Protein AF-A0AAI9TFN6-F1 (afdb_monomer)

Nearest PDB structures (foldseek):
  6fyg-assembly3_C  TM=8.644E-01  e=1.360E-20  Streptomyces maritimus
  6fyc-assembly1_B-2  TM=8.848E-01  e=6.480E-20  Streptomyces maritimus
  4xlo-assembly1_C  TM=8.861E-01  e=6.881E-20  Streptomyces maritimus
  6fye-assembly1_B-2  TM=8.771E-01  e=1.910E-19  Streptomyces maritimus
  2bvf-assembly2_B  TM=8.901E-01  e=4.991E-19  Paenarthrobacter nicotinovorans

Foldseek 3Di:
DVVVVVLLVVLVVVLCVVLVQPPLNCVLLCLVVVPVVVVVPPDDPVVVVVVPPPDDDPPPPDPCVVLVVPADPPKDKDAPPDPCPCVQLDAPDPVLAAAAGMEIAHLDLVSVLSVLQVCSVSVAREDEDALRHDDDPSRNSHYHGYYYYPPNLADWDADLVQQKIKGFQNHFQLNVQVVQLVSQWAAFAADDRSDGLLVCQQQWADGLQCLPQNTNVSFWAWFFFQFSNSDTDIEGCVPVVSLSVNSRRPNSSGGGTGMTMGRIGGQQVSVDKDKDKDKDWQVCPVVVVVVVVVCPDDHSQKDKDKDWAQDPPPDDPDDDDITIIMIMIMGRD

Solvent-accessible surface area (backbone atoms only — not comparable to full-atom values): 18591 Å² total; per-residue (Å²): 112,77,71,57,55,57,49,50,53,49,48,53,51,50,51,39,59,76,59,66,52,47,80,65,57,44,50,65,54,39,61,77,59,51,76,75,61,63,80,78,60,93,78,60,78,75,65,57,67,74,66,65,78,78,79,85,71,84,76,67,83,68,84,54,65,72,59,62,75,70,43,55,95,71,37,46,79,43,40,82,86,42,94,59,31,63,76,71,70,55,51,79,59,78,67,47,54,57,42,62,58,38,35,38,32,37,60,43,72,66,34,44,26,52,53,35,37,47,28,60,75,67,73,51,55,69,49,77,36,40,32,37,60,80,83,50,95,58,38,43,73,40,65,62,19,38,35,38,35,30,69,65,30,49,54,76,48,76,39,78,90,77,34,32,36,40,33,18,24,20,29,26,42,60,74,45,53,62,61,31,51,76,67,53,27,40,70,53,48,60,92,56,50,65,37,14,46,51,64,38,21,21,60,32,30,72,36,67,39,32,54,72,66,38,37,31,34,69,30,53,53,35,33,38,31,33,32,69,73,28,48,80,42,67,32,17,87,88,37,55,44,70,56,36,55,45,32,56,43,58,22,82,76,66,44,48,56,52,29,41,31,27,53,43,40,69,38,60,59,83,66,49,67,53,74,48,80,46,79,42,59,48,91,45,49,65,63,50,51,52,55,58,66,66,56,85,71,75,58,41,47,50,29,82,48,77,44,80,42,74,46,83,86,73,76,82,79,82,82,81,91,63,47,33,33,42,36,38,41,38,34,43,98

Structure (mmCIF, N/CA/C/O backbone):
data_AF-A0AAI9TFN6-F1
#
_entry.id   AF-A0AAI9TFN6-F1
#
loop_
_atom_site.group_PDB
_atom_site.id
_atom_site.type_symbol
_atom_site.label_atom_id
_atom_site.label_alt_id
_atom_site.label_comp_id
_atom_site.label_asym_id
_atom_site.label_entity_id
_atom_site.label_seq_id
_atom_site.pdbx_PDB_ins_code
_atom_site.Cartn_x
_atom_site.Cartn_y
_atom_site.Cartn_z
_atom_site.occupancy
_atom_site.B_iso_or_equiv
_atom_site.auth_seq_id
_atom_site.auth_comp_id
_atom_site.auth_asym_id
_atom_site.auth_atom_id
_atom_site.pdbx_PDB_model_num
ATOM 1 N N . MET A 1 1 ? -5.752 -20.491 13.842 1.00 33.12 1 MET A N 1
ATOM 2 C CA . MET A 1 1 ? -4.458 -20.315 13.137 1.00 33.12 1 MET A CA 1
ATOM 3 C C . MET A 1 1 ? -4.135 -21.424 12.132 1.00 33.12 1 MET A C 1
ATOM 5 O O . MET A 1 1 ? -3.925 -21.092 10.975 1.00 33.12 1 MET A O 1
ATOM 9 N N . LEU A 1 2 ? -4.143 -22.717 12.490 1.00 24.78 2 LEU A N 1
ATOM 10 C CA . LEU A 1 2 ? -3.719 -23.810 11.582 1.00 24.78 2 LEU A CA 1
ATOM 11 C C . LEU A 1 2 ? -4.536 -23.946 10.274 1.00 24.78 2 LEU A C 1
ATOM 13 O O . LEU A 1 2 ? -3.961 -24.233 9.228 1.00 24.78 2 LEU A O 1
ATOM 17 N N . ARG A 1 3 ? -5.850 -23.660 10.289 1.00 39.91 3 ARG A N 1
ATOM 18 C CA . ARG A 1 3 ? -6.691 -23.656 9.068 1.00 39.91 3 ARG A CA 1
ATOM 19 C C . ARG A 1 3 ? -6.324 -22.542 8.071 1.00 39.91 3 ARG A C 1
ATOM 21 O O . ARG A 1 3 ? -6.428 -22.754 6.868 1.00 39.91 3 ARG A O 1
ATOM 28 N N . GLY A 1 4 ? -5.850 -21.388 8.552 1.00 49.91 4 GLY A N 1
ATOM 29 C CA . GLY A 1 4 ? -5.478 -20.247 7.703 1.00 49.91 4 GLY A CA 1
ATOM 30 C C . GLY A 1 4 ? -4.191 -20.483 6.908 1.00 49.91 4 GLY A C 1
ATOM 31 O O . GLY A 1 4 ? -4.116 -20.125 5.738 1.00 49.91 4 GLY A O 1
ATOM 32 N N . PHE A 1 5 ? -3.209 -21.170 7.501 1.00 53.38 5 PHE A N 1
ATOM 33 C CA . PHE A 1 5 ? -1.953 -21.509 6.819 1.00 53.38 5 PHE A CA 1
ATOM 34 C C . PHE A 1 5 ? -2.142 -22.515 5.679 1.00 53.38 5 PHE A C 1
ATOM 36 O O . PHE A 1 5 ? -1.515 -22.374 4.629 1.00 53.38 5 PHE A O 1
ATOM 43 N N . GLY A 1 6 ? -3.013 -23.515 5.862 1.00 57.06 6 GLY A N 1
ATOM 44 C CA . GLY A 1 6 ? -3.362 -24.458 4.794 1.00 57.06 6 GLY A CA 1
ATOM 45 C C . GLY A 1 6 ? -4.033 -23.756 3.612 1.00 57.06 6 GLY A C 1
ATOM 46 O O . GLY A 1 6 ? -3.673 -24.000 2.461 1.00 57.06 6 GLY A O 1
ATOM 47 N N . HIS A 1 7 ? -4.941 -22.820 3.900 1.00 69.50 7 HIS A N 1
ATOM 48 C CA . HIS A 1 7 ? -5.620 -22.039 2.871 1.00 69.50 7 HIS A CA 1
ATOM 49 C C . HIS A 1 7 ? -4.663 -21.100 2.124 1.00 69.50 7 HIS A C 1
ATOM 51 O O . HIS A 1 7 ? -4.670 -21.082 0.898 1.00 69.50 7 HIS A O 1
ATOM 57 N N . LEU A 1 8 ? -3.756 -20.417 2.832 1.00 63.66 8 LEU A N 1
ATOM 58 C CA . LEU A 1 8 ? -2.737 -19.559 2.219 1.00 63.66 8 LEU A CA 1
ATOM 59 C C . LEU A 1 8 ? -1.801 -20.342 1.284 1.00 63.66 8 LEU A C 1
ATOM 61 O O . LEU A 1 8 ? -1.560 -19.915 0.158 1.00 63.66 8 LEU A O 1
ATOM 65 N N . LYS A 1 9 ? -1.311 -21.515 1.714 1.00 63.81 9 LYS A N 1
ATOM 66 C CA . LYS A 1 9 ? -0.497 -22.396 0.856 1.00 63.81 9 LYS A CA 1
ATOM 67 C C . LYS A 1 9 ? -1.267 -22.846 -0.385 1.00 63.81 9 LYS A C 1
ATOM 69 O O . LYS A 1 9 ? -0.691 -22.894 -1.470 1.00 63.81 9 LYS A O 1
ATOM 74 N N . SER A 1 10 ? -2.554 -23.156 -0.232 1.00 71.44 10 SER A N 1
ATOM 75 C CA . SER A 1 10 ? -3.423 -23.516 -1.354 1.00 71.44 10 SER A CA 1
ATOM 76 C C . SER A 1 10 ? -3.592 -22.354 -2.331 1.00 71.44 10 SER A C 1
ATOM 78 O O . SER A 1 10 ? -3.471 -22.569 -3.530 1.00 71.44 10 SER A O 1
ATOM 80 N N . ILE A 1 11 ? -3.821 -21.133 -1.838 1.00 72.88 11 ILE A N 1
ATOM 81 C CA . ILE A 1 11 ? -3.978 -19.938 -2.677 1.00 72.88 11 ILE A CA 1
ATOM 82 C C . ILE A 1 11 ? -2.679 -19.623 -3.410 1.00 72.88 11 ILE A C 1
ATOM 84 O O . ILE A 1 11 ? -2.716 -19.399 -4.610 1.00 72.88 11 ILE A O 1
ATOM 88 N N . LEU A 1 12 ? -1.526 -19.672 -2.739 1.00 69.38 12 LEU A N 1
ATOM 89 C CA . LEU A 1 12 ? -0.225 -19.470 -3.387 1.00 69.38 12 LEU A CA 1
ATOM 90 C C . LEU A 1 12 ? 0.060 -20.534 -4.455 1.00 69.38 12 LEU A C 1
ATOM 92 O O . LEU A 1 12 ? 0.554 -20.210 -5.533 1.00 69.38 12 LEU A O 1
ATOM 96 N N . SER A 1 13 ? -0.279 -21.796 -4.177 1.00 70.75 13 SER A N 1
ATOM 97 C CA . SER A 1 13 ? -0.142 -22.898 -5.135 1.00 70.75 13 SER A CA 1
ATOM 98 C C . SER A 1 13 ? -1.045 -22.704 -6.356 1.00 70.75 13 SER A C 1
ATOM 100 O O . SER A 1 13 ? -0.571 -22.767 -7.488 1.00 70.75 13 SER A O 1
ATOM 102 N N . GLU A 1 14 ? -2.328 -22.402 -6.145 1.00 74.50 14 GLU A N 1
ATOM 103 C CA . GLU A 1 14 ? -3.288 -22.148 -7.225 1.00 74.50 14 GLU A CA 1
ATOM 104 C C . GLU A 1 14 ? -2.960 -20.874 -8.007 1.00 74.50 14 GLU A C 1
ATOM 106 O O . GLU A 1 14 ? -3.028 -20.874 -9.233 1.00 74.50 14 GLU A O 1
ATOM 111 N N . PHE A 1 15 ? -2.518 -19.813 -7.333 1.00 76.25 15 PHE A N 1
ATOM 112 C CA . PHE A 1 15 ? -2.030 -18.592 -7.968 1.00 76.25 15 PHE A CA 1
ATOM 113 C C . PHE A 1 15 ? -0.821 -18.897 -8.860 1.00 76.25 15 PHE A C 1
ATOM 115 O O . PHE A 1 15 ? -0.807 -18.537 -10.035 1.00 76.25 15 PHE A O 1
ATOM 122 N N . SER A 1 16 ? 0.158 -19.649 -8.349 1.00 70.06 16 SER A N 1
ATOM 123 C CA . SER A 1 16 ? 1.332 -20.052 -9.128 1.00 70.06 16 SER A CA 1
ATOM 124 C C . SER A 1 16 ? 0.969 -20.884 -10.360 1.00 70.06 16 SER A C 1
ATOM 126 O O . SER A 1 16 ? 1.567 -20.670 -11.416 1.00 70.06 16 SER A O 1
ATOM 128 N N . LYS A 1 17 ? -0.010 -21.793 -10.254 1.00 73.56 17 LYS A N 1
ATOM 129 C CA . LYS A 1 17 ? -0.531 -22.552 -11.402 1.00 73.56 17 LYS A CA 1
ATOM 130 C C . LYS A 1 17 ? -1.251 -21.643 -12.398 1.00 73.56 17 LYS A C 1
ATOM 132 O O . LYS A 1 17 ? -0.965 -21.716 -13.589 1.00 73.56 17 LYS A O 1
ATOM 137 N N . ARG A 1 18 ? -2.159 -20.782 -11.918 1.00 73.75 18 ARG A N 1
ATOM 138 C CA . ARG A 1 18 ? -2.998 -19.898 -12.746 1.00 73.75 18 ARG A CA 1
ATOM 139 C C . ARG A 1 18 ? -2.157 -18.962 -13.610 1.00 73.75 18 ARG A C 1
ATOM 141 O O . ARG A 1 18 ? -2.494 -18.754 -14.768 1.00 73.75 18 ARG A O 1
ATOM 148 N N . TYR A 1 19 ? -1.056 -18.449 -13.069 1.00 67.19 19 TYR A N 1
ATOM 149 C CA . TYR A 1 19 ? -0.175 -17.515 -13.774 1.00 67.19 19 TYR A CA 1
ATOM 150 C C . TYR A 1 19 ? 1.063 -18.181 -14.387 1.00 67.19 19 TYR A C 1
ATOM 152 O O . TYR A 1 19 ? 2.010 -17.487 -14.737 1.00 67.19 19 TYR A O 1
ATOM 160 N N . SER A 1 20 ? 1.065 -19.517 -14.525 1.00 60.88 20 SER A N 1
ATOM 161 C CA . SER A 1 20 ? 2.143 -20.292 -15.166 1.00 60.88 20 SER A CA 1
ATOM 162 C C . SER A 1 20 ? 3.548 -19.877 -14.718 1.00 60.88 20 SER A C 1
ATOM 164 O O . SER A 1 20 ? 4.479 -19.827 -15.520 1.00 60.88 20 SER A O 1
ATOM 166 N N . LEU A 1 21 ? 3.706 -19.560 -13.428 1.00 59.47 21 LEU A N 1
ATOM 167 C CA . LEU A 1 21 ? 4.990 -19.119 -12.896 1.00 59.47 21 LEU A CA 1
ATOM 168 C C . LEU A 1 21 ? 5.962 -20.301 -12.991 1.00 59.47 21 LEU A C 1
ATOM 170 O O . LEU A 1 21 ? 5.790 -21.318 -12.299 1.00 59.47 21 LEU A O 1
ATOM 174 N N . ASP A 1 22 ? 6.954 -20.184 -13.881 1.00 50.22 22 ASP A N 1
ATOM 175 C CA . ASP A 1 22 ? 8.031 -21.163 -14.036 1.00 50.22 22 ASP A CA 1
ATOM 176 C C . ASP A 1 22 ? 8.696 -21.404 -12.668 1.00 50.22 22 ASP A C 1
ATOM 178 O O . ASP A 1 22 ? 8.730 -20.537 -11.793 1.00 50.22 22 ASP A O 1
ATOM 182 N N . SER A 1 23 ? 9.239 -22.600 -12.476 1.00 47.38 23 SER A N 1
ATOM 183 C CA . SER A 1 23 ? 10.132 -22.983 -11.383 1.00 47.38 23 SER A CA 1
ATOM 184 C C . SER A 1 23 ? 11.182 -21.918 -11.012 1.00 47.38 23 SER A C 1
ATOM 186 O O . SER A 1 23 ? 11.568 -21.839 -9.846 1.00 47.38 23 SER A O 1
ATOM 188 N N . LYS A 1 24 ? 11.601 -21.069 -11.961 1.00 40.12 24 LYS A N 1
ATOM 189 C CA . LYS A 1 24 ? 12.496 -19.920 -11.752 1.00 40.12 24 LYS A CA 1
ATOM 190 C C . LYS A 1 24 ? 11.818 -18.693 -11.130 1.00 40.12 24 LYS A C 1
ATOM 192 O O . LYS A 1 24 ? 12.315 -18.187 -10.128 1.00 40.12 24 LYS A O 1
ATOM 197 N N . VAL A 1 25 ? 10.638 -18.288 -11.608 1.00 41.06 25 VAL A N 1
ATOM 198 C CA . VAL A 1 25 ? 9.817 -17.222 -10.984 1.00 41.06 25 VAL A CA 1
ATOM 199 C C . VAL A 1 25 ? 9.321 -17.654 -9.599 1.00 41.06 25 VAL A C 1
ATOM 201 O O . VAL A 1 25 ? 9.219 -16.858 -8.666 1.00 41.06 25 VAL A O 1
ATOM 204 N N . ARG A 1 26 ? 9.113 -18.963 -9.409 1.00 44.81 26 ARG A N 1
ATOM 205 C CA . ARG A 1 26 ? 8.902 -19.543 -8.081 1.00 44.81 26 ARG A CA 1
ATOM 206 C C . ARG A 1 26 ? 10.102 -19.341 -7.165 1.00 44.81 26 ARG A C 1
ATOM 208 O O . ARG A 1 26 ? 9.864 -19.188 -5.984 1.00 44.81 26 ARG A O 1
ATOM 215 N N . ARG A 1 27 ? 11.358 -19.305 -7.633 1.00 38.25 27 ARG A N 1
ATOM 216 C CA . ARG A 1 27 ? 12.530 -19.066 -6.760 1.00 38.25 27 ARG A CA 1
ATOM 217 C C . ARG A 1 27 ? 12.624 -17.619 -6.283 1.00 38.25 27 ARG A C 1
ATOM 219 O O . ARG A 1 27 ? 12.970 -17.417 -5.126 1.00 38.25 27 ARG A O 1
ATOM 226 N N . SER A 1 28 ? 12.263 -16.637 -7.110 1.00 37.66 28 SER A N 1
ATOM 227 C CA . SER A 1 28 ? 12.224 -15.225 -6.701 1.00 37.66 28 SER A CA 1
ATOM 228 C C . SER A 1 28 ? 11.042 -14.916 -5.770 1.00 37.66 28 SER A C 1
ATOM 230 O O . SER A 1 28 ? 11.217 -14.183 -4.800 1.00 37.66 28 SER A O 1
ATOM 232 N N . GLN A 1 29 ? 9.873 -15.544 -5.967 1.00 36.53 29 GLN A N 1
ATOM 233 C CA . GLN A 1 29 ? 8.737 -15.430 -5.035 1.00 36.53 29 GLN A CA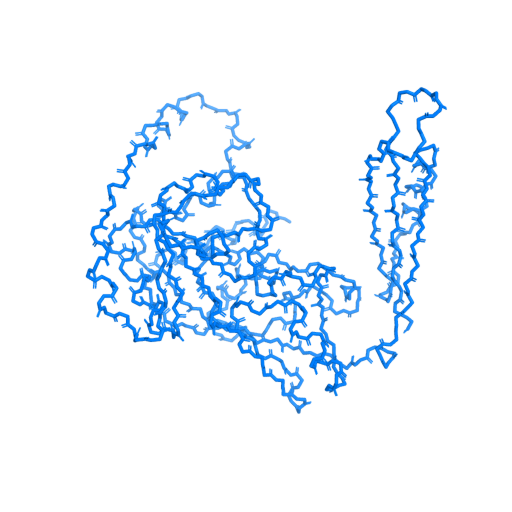 1
ATOM 234 C C . GLN A 1 29 ? 8.856 -16.323 -3.780 1.00 36.53 29 GLN A C 1
ATOM 236 O O . GLN A 1 29 ? 8.480 -15.895 -2.690 1.00 36.53 29 GLN A O 1
ATOM 241 N N . LEU A 1 30 ? 9.419 -17.538 -3.869 1.00 32.47 30 LEU A N 1
ATOM 242 C CA . LEU A 1 30 ? 9.724 -18.365 -2.687 1.00 32.47 30 LEU A CA 1
ATOM 243 C C . LEU A 1 30 ? 10.878 -17.795 -1.861 1.00 32.47 30 LEU A C 1
ATOM 245 O O . LEU A 1 30 ? 10.943 -18.123 -0.679 1.00 32.47 30 LEU A O 1
ATOM 249 N N . LEU A 1 31 ? 11.733 -16.925 -2.408 1.00 34.00 31 LEU A N 1
ATOM 250 C CA . LEU A 1 31 ? 12.697 -16.177 -1.595 1.00 34.00 31 LEU A CA 1
ATOM 251 C C . LEU A 1 31 ? 11.991 -15.349 -0.503 1.00 34.00 31 LEU A C 1
ATOM 253 O O . LEU A 1 31 ? 12.520 -15.196 0.593 1.00 34.00 31 LEU A O 1
ATOM 257 N N . MET A 1 32 ? 10.760 -14.893 -0.773 1.00 34.09 32 MET A N 1
ATOM 258 C CA . MET A 1 32 ? 9.942 -14.097 0.151 1.00 34.09 32 MET A CA 1
ATOM 259 C C . MET A 1 32 ? 9.120 -14.955 1.137 1.00 34.09 32 MET A C 1
ATOM 261 O O . MET A 1 32 ? 8.775 -14.484 2.217 1.00 34.09 32 MET A O 1
ATOM 265 N N . ILE A 1 33 ? 8.823 -16.223 0.808 1.00 35.28 33 ILE A N 1
ATOM 266 C CA . ILE A 1 33 ? 7.950 -17.114 1.611 1.00 35.28 33 ILE A CA 1
ATOM 267 C C . ILE A 1 33 ? 8.729 -18.230 2.345 1.00 35.28 33 ILE A C 1
ATOM 269 O O . ILE A 1 33 ? 8.297 -18.713 3.394 1.00 35.28 33 ILE A O 1
ATOM 273 N N . GLY A 1 34 ? 9.889 -18.655 1.837 1.00 28.25 34 GLY A N 1
ATOM 274 C CA . GLY A 1 34 ? 10.593 -19.862 2.289 1.00 28.25 34 GLY A CA 1
ATOM 275 C C . GLY A 1 34 ? 11.198 -19.785 3.693 1.00 28.25 34 GLY A C 1
ATOM 276 O O . GLY A 1 34 ? 11.247 -20.793 4.399 1.00 28.25 34 GLY A O 1
ATOM 277 N N . MET A 1 35 ? 11.582 -18.598 4.164 1.00 36.50 35 MET A N 1
ATOM 278 C CA . MET A 1 35 ? 12.385 -18.493 5.389 1.00 36.50 35 MET A CA 1
ATOM 279 C C . MET A 1 35 ? 11.582 -18.582 6.700 1.00 36.50 35 MET A C 1
ATOM 281 O O . MET A 1 35 ? 12.182 -18.655 7.771 1.00 36.50 35 MET A O 1
ATOM 285 N N . HIS A 1 36 ? 10.243 -18.651 6.655 1.00 30.97 36 HIS A N 1
ATOM 286 C CA . HIS A 1 36 ? 9.418 -18.836 7.863 1.00 30.97 36 HIS A CA 1
ATOM 287 C C . HIS A 1 36 ? 9.068 -20.303 8.175 1.00 30.97 36 HIS A C 1
ATOM 289 O O . HIS A 1 36 ? 8.680 -20.616 9.298 1.00 30.97 36 HIS A O 1
ATOM 295 N N . VAL A 1 37 ? 9.253 -21.231 7.227 1.00 31.39 37 VAL A N 1
ATOM 296 C CA . VAL A 1 37 ? 9.014 -22.672 7.463 1.00 31.39 37 VAL A CA 1
ATOM 297 C C . VAL A 1 37 ? 10.295 -23.403 7.897 1.00 31.39 37 VAL A C 1
ATOM 299 O O . VAL A 1 37 ? 10.223 -24.431 8.564 1.00 31.39 37 VAL A O 1
ATOM 302 N N . GLN A 1 38 ? 11.483 -22.850 7.632 1.00 28.20 38 GLN A N 1
ATOM 303 C CA . GLN A 1 38 ? 12.758 -23.504 7.967 1.00 28.20 38 GLN A CA 1
ATOM 304 C C . GLN A 1 38 ? 13.153 -23.454 9.449 1.00 28.20 38 GLN A C 1
ATOM 306 O O . GLN A 1 38 ? 13.994 -24.244 9.868 1.00 28.20 38 GLN A O 1
ATOM 311 N N . ARG A 1 39 ? 12.527 -22.608 10.279 1.00 32.19 39 ARG A N 1
ATOM 312 C CA . ARG A 1 39 ? 12.802 -22.595 11.731 1.00 32.19 39 ARG A CA 1
ATOM 313 C C . ARG A 1 39 ? 11.970 -23.585 12.554 1.00 32.19 39 ARG A C 1
ATOM 315 O O . ARG A 1 39 ? 12.264 -23.752 13.730 1.00 32.19 39 ARG A O 1
ATOM 322 N N . THR A 1 40 ? 10.989 -24.280 11.967 1.00 32.88 40 THR A N 1
ATOM 323 C CA . THR A 1 40 ? 10.177 -25.288 12.687 1.00 32.88 40 THR A CA 1
ATOM 324 C C . THR A 1 40 ? 10.502 -26.742 12.339 1.00 32.88 40 THR A C 1
ATOM 326 O O . THR A 1 40 ? 9.918 -27.643 12.931 1.00 32.88 40 THR A O 1
ATOM 329 N N . MET A 1 41 ? 11.474 -27.009 11.459 1.00 30.44 41 MET A N 1
ATOM 330 C CA . MET A 1 41 ? 11.951 -28.372 11.187 1.00 30.44 41 MET A CA 1
ATOM 331 C C . MET A 1 41 ? 13.461 -28.492 11.389 1.00 30.44 41 MET A C 1
ATOM 333 O O . MET A 1 41 ? 14.224 -28.781 10.472 1.00 30.44 41 MET A O 1
ATOM 337 N N . ALA A 1 42 ? 13.891 -28.309 12.636 1.00 32.88 42 ALA A N 1
ATOM 338 C CA . ALA A 1 42 ? 15.167 -28.824 13.115 1.00 32.88 42 ALA A CA 1
ATOM 339 C C . ALA A 1 42 ? 15.058 -30.351 13.300 1.00 32.88 42 ALA A C 1
ATOM 341 O O . ALA A 1 42 ? 14.965 -30.838 14.420 1.00 32.88 42 ALA A O 1
ATOM 342 N N . ALA A 1 43 ? 14.984 -31.107 12.200 1.00 37.22 43 ALA A N 1
ATOM 343 C CA . ALA A 1 43 ? 15.011 -32.574 12.237 1.00 37.22 43 ALA A CA 1
ATOM 344 C C . ALA A 1 43 ? 15.412 -33.206 10.886 1.00 37.22 43 ALA A C 1
ATOM 346 O O . ALA A 1 43 ? 14.750 -34.124 10.414 1.00 37.22 43 ALA A O 1
ATOM 347 N N . SER A 1 44 ? 16.463 -32.714 10.216 1.00 36.97 44 SER A N 1
ATOM 348 C CA . SER A 1 44 ? 17.243 -33.521 9.252 1.00 36.97 44 SER A CA 1
ATOM 349 C C . SER A 1 44 ? 18.456 -32.755 8.705 1.00 36.97 44 SER A C 1
ATOM 351 O O . SER A 1 44 ? 18.278 -31.841 7.899 1.00 36.97 44 SER A O 1
ATOM 353 N N . PRO A 1 45 ? 19.695 -33.145 9.058 1.00 39.44 45 PRO A N 1
ATOM 354 C CA . PRO A 1 45 ? 20.917 -32.516 8.541 1.00 39.44 45 PRO A CA 1
ATOM 355 C C . PRO A 1 45 ? 21.104 -32.670 7.019 1.00 39.44 45 PRO A C 1
ATOM 357 O O . PRO A 1 45 ? 21.796 -31.870 6.396 1.00 39.44 45 PRO A O 1
ATOM 360 N N . LEU A 1 46 ? 20.467 -33.671 6.397 1.00 32.62 46 LEU A N 1
ATOM 361 C CA . LEU A 1 46 ? 20.693 -34.024 4.989 1.00 32.62 46 LEU A CA 1
ATOM 362 C C . LEU A 1 46 ? 20.011 -33.070 3.984 1.00 32.62 46 LEU A C 1
ATOM 364 O O . LEU A 1 46 ? 20.488 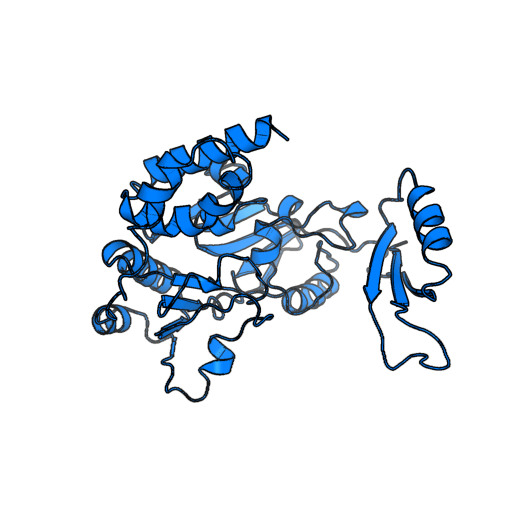-32.909 2.865 1.00 32.62 46 LEU A O 1
ATOM 368 N N . LEU A 1 47 ? 18.936 -32.384 4.388 1.00 37.44 47 LEU A N 1
ATOM 369 C CA . LEU A 1 47 ? 18.252 -31.367 3.568 1.00 37.44 47 LEU A CA 1
ATOM 370 C C . LEU A 1 47 ? 18.953 -30.000 3.601 1.00 37.44 47 LEU A C 1
ATOM 372 O O . LEU A 1 47 ? 18.691 -29.153 2.749 1.00 37.44 47 LEU A O 1
ATOM 376 N N . PHE A 1 48 ? 19.869 -29.794 4.551 1.00 35.28 48 PHE A N 1
ATOM 377 C CA . PHE A 1 48 ? 20.637 -28.557 4.677 1.00 35.28 48 PHE A CA 1
ATOM 378 C C . PHE A 1 48 ? 21.706 -28.440 3.577 1.00 35.28 48 PHE A C 1
ATOM 380 O O . PHE A 1 48 ? 21.933 -27.352 3.062 1.00 35.28 48 PHE A O 1
ATOM 387 N N . LEU A 1 49 ? 22.305 -29.556 3.136 1.00 28.91 49 LEU A N 1
ATOM 388 C CA . LEU A 1 49 ? 23.368 -29.531 2.120 1.00 28.91 49 LEU A CA 1
ATOM 389 C C . LEU A 1 49 ? 22.861 -29.280 0.687 1.00 28.91 49 LEU A C 1
ATOM 391 O O . LEU A 1 49 ? 23.579 -28.691 -0.115 1.00 28.91 49 LEU A O 1
ATOM 395 N N . LEU A 1 50 ? 21.625 -29.672 0.358 1.00 30.67 50 LEU A N 1
ATOM 396 C CA . LEU A 1 50 ? 21.052 -29.469 -0.984 1.00 30.67 50 LEU A CA 1
ATOM 397 C C . LEU A 1 50 ? 20.433 -28.071 -1.183 1.00 30.67 50 LEU A C 1
ATOM 399 O O . LEU A 1 50 ? 20.222 -27.655 -2.319 1.00 30.67 50 LEU A O 1
ATOM 403 N N . GLY A 1 51 ? 20.171 -27.327 -0.100 1.00 31.64 51 GLY A N 1
ATOM 404 C CA . GLY A 1 51 ? 19.622 -25.964 -0.147 1.00 31.64 51 GLY A CA 1
ATOM 405 C C . GLY A 1 51 ? 20.667 -24.845 -0.231 1.00 31.64 51 GLY A C 1
ATOM 406 O O . GLY A 1 51 ? 20.323 -23.717 -0.576 1.00 31.64 51 GLY A O 1
ATOM 407 N N . VAL A 1 52 ? 21.938 -25.141 0.057 1.00 31.75 52 VAL A N 1
ATOM 408 C CA . VAL A 1 52 ? 23.015 -24.134 0.150 1.00 31.75 52 VAL A CA 1
ATOM 409 C C . VAL A 1 52 ? 23.763 -23.942 -1.182 1.00 31.75 52 VAL A C 1
ATOM 411 O O . VAL A 1 52 ? 24.475 -22.961 -1.353 1.00 31.75 52 VAL A O 1
ATOM 414 N N . LEU A 1 53 ? 23.540 -24.796 -2.188 1.00 29.42 53 LEU A N 1
ATOM 415 C CA . LEU A 1 53 ? 24.244 -24.733 -3.481 1.00 29.42 53 LEU A CA 1
ATOM 416 C C . LEU A 1 53 ? 23.549 -23.915 -4.591 1.00 29.42 53 LEU A C 1
ATOM 418 O O . LEU A 1 53 ? 23.972 -23.978 -5.740 1.00 29.42 53 LEU A O 1
ATOM 422 N N . SER A 1 54 ? 22.489 -23.148 -4.299 1.00 36.53 54 SER A N 1
ATOM 423 C CA . SER A 1 54 ? 21.762 -22.362 -5.326 1.00 36.53 54 SER A CA 1
ATOM 424 C C . SER A 1 54 ? 21.853 -20.839 -5.197 1.00 36.53 54 SER A C 1
ATOM 426 O O . SER A 1 54 ? 21.211 -20.139 -5.975 1.00 36.53 54 SER A O 1
ATOM 428 N N . PHE A 1 55 ? 22.641 -20.302 -4.268 1.00 42.31 55 PHE A N 1
ATOM 429 C CA . PHE A 1 55 ? 22.695 -18.859 -4.038 1.00 42.31 55 PHE A CA 1
ATOM 430 C C . PHE A 1 55 ? 24.135 -18.380 -4.038 1.00 42.31 55 PHE A C 1
ATOM 432 O O . PHE A 1 55 ? 24.791 -18.451 -3.013 1.00 42.31 55 PHE A O 1
ATOM 439 N N . ILE A 1 56 ? 24.602 -17.985 -5.221 1.00 35.28 56 ILE A N 1
ATOM 440 C CA . ILE A 1 56 ? 25.539 -16.901 -5.559 1.00 35.28 56 ILE A CA 1
ATOM 441 C C . ILE A 1 56 ? 25.761 -17.096 -7.062 1.00 35.28 56 ILE A C 1
ATOM 443 O O . ILE A 1 56 ? 26.686 -17.769 -7.503 1.00 35.28 56 ILE A O 1
ATOM 447 N N . PHE A 1 57 ? 24.861 -16.554 -7.872 1.00 33.41 57 PHE A N 1
ATOM 448 C CA . PHE A 1 57 ? 25.271 -16.098 -9.189 1.00 33.41 57 PHE A CA 1
ATOM 449 C C . PHE A 1 57 ? 25.051 -14.593 -9.163 1.00 33.41 57 PHE A C 1
ATOM 451 O O . PHE A 1 57 ? 23.917 -14.174 -8.914 1.00 33.41 57 PHE A O 1
ATOM 458 N N . PRO A 1 58 ? 26.096 -13.767 -9.348 1.00 35.62 58 PRO A N 1
ATOM 459 C CA . PRO A 1 58 ? 25.855 -12.385 -9.705 1.00 35.62 58 PRO A CA 1
ATOM 460 C C . PRO A 1 58 ? 25.042 -12.451 -10.994 1.00 35.62 58 PRO A C 1
ATOM 462 O O . PRO A 1 58 ? 25.520 -12.964 -12.007 1.00 35.62 58 PRO A O 1
ATOM 465 N N . VAL A 1 59 ? 23.782 -12.021 -10.939 1.00 40.31 59 VAL A N 1
ATOM 466 C CA . VAL A 1 59 ? 23.050 -11.712 -12.161 1.00 40.31 59 VAL A CA 1
ATOM 467 C C . VAL A 1 59 ? 23.864 -10.587 -12.779 1.00 40.31 59 VAL A C 1
ATOM 469 O O . VAL A 1 59 ? 23.858 -9.463 -12.280 1.00 40.31 59 VAL A O 1
ATOM 472 N N . ALA A 1 60 ? 24.683 -10.929 -13.777 1.00 43.78 60 ALA A N 1
ATOM 473 C CA . ALA A 1 60 ? 25.319 -9.939 -14.623 1.00 43.78 60 ALA A CA 1
ATOM 474 C C . ALA A 1 60 ? 24.197 -9.005 -15.065 1.00 43.78 60 ALA A C 1
ATOM 476 O O . ALA A 1 60 ? 23.153 -9.507 -15.483 1.00 43.78 60 ALA A O 1
ATOM 477 N N . ALA A 1 61 ? 24.380 -7.695 -14.879 1.00 50.41 61 ALA A N 1
ATOM 478 C CA . ALA A 1 61 ? 23.398 -6.699 -15.269 1.00 50.41 61 ALA A CA 1
ATOM 479 C C . ALA A 1 61 ? 22.985 -7.001 -16.712 1.00 50.41 61 ALA A C 1
ATOM 481 O O . ALA A 1 61 ? 23.756 -6.782 -17.645 1.00 50.41 61 ALA A O 1
ATOM 482 N N . SER A 1 62 ? 21.813 -7.616 -16.882 1.00 58.44 62 SER A N 1
ATOM 483 C CA . SER A 1 62 ? 21.227 -7.808 -18.196 1.00 58.44 62 SER A CA 1
ATOM 484 C C . SER A 1 62 ? 21.146 -6.420 -18.804 1.00 58.44 62 SER A C 1
ATOM 486 O O . SER A 1 62 ? 20.704 -5.509 -18.103 1.00 58.44 62 SER A O 1
ATOM 488 N N . ASP A 1 63 ? 21.581 -6.247 -20.048 1.00 68.06 63 ASP A N 1
ATOM 489 C CA . ASP A 1 63 ? 21.421 -4.975 -20.742 1.00 68.06 63 ASP A CA 1
ATOM 490 C C . ASP A 1 63 ? 19.936 -4.566 -20.680 1.00 68.06 63 ASP A C 1
ATOM 492 O O . ASP A 1 63 ? 19.088 -5.207 -21.295 1.00 68.06 63 ASP A O 1
ATOM 496 N N . ILE A 1 64 ? 19.614 -3.578 -19.837 1.00 78.00 64 ILE A N 1
ATOM 497 C CA . ILE A 1 64 ? 18.253 -3.083 -19.577 1.00 78.00 64 ILE A CA 1
ATOM 498 C C . ILE A 1 64 ? 17.891 -1.964 -20.569 1.00 78.00 64 ILE A C 1
ATOM 500 O O . ILE A 1 64 ? 16.727 -1.576 -20.660 1.00 78.00 64 ILE A O 1
ATOM 504 N N . SER A 1 65 ? 18.831 -1.485 -21.392 1.00 77.12 65 SER A N 1
ATOM 505 C CA . SER A 1 65 ? 18.553 -0.458 -22.401 1.00 77.12 65 SER A CA 1
ATOM 506 C C . SER A 1 65 ? 17.370 -0.796 -23.329 1.00 77.12 65 SER A C 1
ATOM 508 O O . SER A 1 65 ? 16.559 0.101 -23.582 1.00 77.12 65 SER A O 1
ATOM 510 N N . PRO A 1 66 ? 17.160 -2.060 -23.767 1.00 82.69 66 PRO A N 1
ATOM 511 C CA . PRO A 1 66 ? 15.969 -2.434 -24.525 1.00 82.69 66 PRO A CA 1
ATOM 512 C C . PRO A 1 66 ? 14.659 -2.182 -23.768 1.00 82.69 66 PRO A C 1
ATOM 514 O O . PRO A 1 66 ? 13.703 -1.707 -24.373 1.00 82.69 66 PRO A O 1
ATOM 517 N N . LEU A 1 67 ? 14.608 -2.438 -22.454 1.00 87.81 67 LEU A N 1
ATOM 518 C CA . LEU A 1 67 ? 13.429 -2.150 -21.629 1.00 87.81 67 LEU A CA 1
ATOM 519 C C . LEU A 1 67 ? 13.147 -0.645 -21.598 1.00 87.81 67 LEU A C 1
ATOM 521 O O . LEU A 1 67 ? 12.021 -0.235 -21.875 1.00 87.81 67 LEU A O 1
ATOM 525 N N . LEU A 1 68 ? 14.158 0.173 -21.304 1.00 88.62 68 LEU A N 1
ATOM 526 C CA . LEU A 1 68 ? 13.979 1.620 -21.138 1.00 88.62 68 LEU A CA 1
ATOM 527 C C . LEU A 1 68 ? 13.439 2.287 -22.408 1.00 88.62 68 LEU A C 1
ATOM 529 O O . LEU A 1 68 ? 12.557 3.134 -22.324 1.00 88.62 68 LEU A O 1
ATOM 533 N N . SER A 1 69 ? 13.875 1.828 -23.586 1.00 89.56 69 SER A N 1
ATOM 534 C CA . SER A 1 69 ? 13.388 2.339 -24.878 1.00 89.56 69 SER A CA 1
ATOM 535 C C . SER A 1 69 ? 11.898 2.084 -25.155 1.00 89.56 69 SER A C 1
ATOM 537 O O . SER A 1 69 ? 11.326 2.697 -26.054 1.00 89.56 69 SER A O 1
ATOM 539 N N . THR A 1 70 ? 11.268 1.177 -24.401 1.00 93.62 70 THR A N 1
ATOM 540 C CA . THR A 1 70 ? 9.853 0.804 -24.564 1.00 93.62 70 THR A CA 1
ATOM 541 C C . THR A 1 70 ? 8.922 1.470 -23.555 1.00 93.62 70 THR A C 1
ATOM 543 O O . THR A 1 70 ? 7.704 1.312 -23.662 1.00 93.62 70 THR A O 1
ATOM 546 N N . LEU A 1 71 ? 9.472 2.188 -22.573 1.00 96.00 71 LEU A N 1
ATOM 547 C CA . LEU A 1 71 ? 8.683 2.916 -21.586 1.00 96.00 71 LEU A CA 1
ATOM 548 C C . LEU A 1 71 ? 8.184 4.241 -22.164 1.00 96.00 71 LEU A C 1
ATOM 550 O O . LEU A 1 71 ? 8.757 4.802 -23.099 1.00 96.00 71 LEU A O 1
ATOM 554 N N . SER A 1 72 ? 7.094 4.747 -21.598 1.00 97.06 72 SER A N 1
ATOM 555 C CA . SER A 1 72 ? 6.588 6.072 -21.927 1.00 97.06 72 SER A CA 1
ATOM 556 C C . SER A 1 72 ? 7.620 7.153 -21.598 1.00 97.06 72 SER A C 1
ATOM 558 O O . SER A 1 72 ? 8.414 7.022 -20.669 1.00 97.06 72 SER A O 1
ATOM 560 N N . SER A 1 73 ? 7.556 8.281 -22.309 1.00 96.00 73 SER A N 1
ATOM 561 C CA . SER A 1 73 ? 8.437 9.434 -22.071 1.00 96.00 73 SER A CA 1
ATOM 562 C C . SER A 1 73 ? 8.263 10.083 -20.693 1.00 96.00 73 SER A C 1
ATOM 564 O O . SER A 1 73 ? 9.025 10.975 -20.340 1.00 96.00 73 SER A O 1
ATOM 566 N N . SER A 1 74 ? 7.218 9.706 -19.953 1.00 97.44 74 SER A N 1
ATOM 567 C CA . SER A 1 74 ? 6.957 10.188 -18.596 1.00 97.44 74 SER A CA 1
ATOM 568 C C . SER A 1 74 ? 7.506 9.252 -17.522 1.00 97.44 74 SER A C 1
ATOM 570 O O . SER A 1 74 ? 7.532 9.647 -16.359 1.00 97.44 74 SER A O 1
ATOM 572 N N . ALA A 1 75 ? 7.905 8.027 -17.878 1.00 97.31 75 ALA A N 1
ATOM 573 C CA . ALA A 1 75 ? 8.605 7.151 -16.952 1.00 97.31 75 ALA A CA 1
ATOM 574 C C . ALA A 1 75 ? 9.987 7.735 -16.635 1.00 97.31 75 ALA A C 1
ATOM 576 O O . ALA A 1 75 ? 10.636 8.327 -17.495 1.00 97.31 75 ALA A O 1
ATOM 577 N N . GLU A 1 76 ? 10.431 7.559 -15.395 1.00 96.31 76 GLU A N 1
ATOM 578 C CA . GLU A 1 76 ? 11.737 8.038 -14.942 1.00 96.31 76 GLU A CA 1
ATOM 579 C C . GLU A 1 76 ? 12.644 6.843 -14.646 1.00 96.31 76 GLU A C 1
ATOM 581 O O . GLU A 1 76 ? 12.198 5.856 -14.053 1.00 96.31 76 GLU A O 1
ATOM 586 N N . ASP A 1 77 ? 13.921 6.940 -15.002 1.00 94.50 77 ASP A N 1
ATOM 587 C CA . ASP A 1 77 ? 14.950 5.968 -14.653 1.00 94.50 77 ASP A CA 1
ATOM 588 C C . ASP A 1 77 ? 16.154 6.637 -13.979 1.00 94.50 77 ASP A C 1
ATOM 590 O O . ASP A 1 77 ? 16.540 7.763 -14.292 1.00 94.50 77 ASP A O 1
ATOM 594 N N . TYR A 1 78 ? 16.726 5.936 -13.003 1.00 94.56 78 TYR A N 1
ATOM 595 C CA . TYR A 1 78 ? 17.818 6.428 -12.174 1.00 94.56 78 TYR A CA 1
ATOM 596 C C . TYR A 1 78 ? 18.876 5.347 -12.004 1.00 94.56 78 TYR A C 1
ATOM 598 O O . TYR A 1 78 ? 18.587 4.236 -11.565 1.00 94.56 78 TYR A O 1
ATOM 606 N N . TYR A 1 79 ? 20.115 5.699 -12.299 1.00 93.56 79 TYR A N 1
ATOM 607 C CA . TYR A 1 79 ? 21.314 4.921 -12.047 1.00 93.56 79 TYR A CA 1
ATOM 608 C C . TYR A 1 79 ? 21.978 5.356 -10.733 1.00 93.56 79 TYR A C 1
ATOM 610 O O . TYR A 1 79 ? 21.801 6.498 -10.299 1.00 93.56 79 TYR A O 1
ATOM 618 N N . PRO A 1 80 ? 22.838 4.505 -10.142 1.00 93.25 80 PRO A N 1
ATOM 619 C CA . PRO A 1 80 ? 23.652 4.867 -8.979 1.00 93.25 80 PRO A CA 1
ATOM 620 C C . PRO A 1 80 ? 24.499 6.138 -9.143 1.00 93.25 80 PRO A C 1
ATOM 622 O O . PRO A 1 80 ? 24.879 6.755 -8.154 1.00 93.25 80 PRO A O 1
ATOM 625 N N . SER A 1 81 ? 24.807 6.534 -10.382 1.00 92.62 81 SER A N 1
ATOM 626 C CA . SER A 1 81 ? 25.551 7.756 -10.701 1.00 92.62 81 SER A CA 1
ATOM 627 C C . SER A 1 81 ? 24.698 9.032 -10.698 1.00 92.62 81 SER A C 1
ATOM 629 O O . SER A 1 81 ? 25.260 10.127 -10.720 1.00 92.62 81 SER A O 1
ATOM 631 N N . ASN A 1 82 ? 23.363 8.935 -10.684 1.00 94.81 82 ASN A N 1
ATOM 632 C CA . ASN A 1 82 ? 22.488 10.105 -10.633 1.00 94.81 82 ASN A CA 1
ATOM 633 C C . ASN A 1 82 ? 22.531 10.764 -9.246 1.00 94.81 82 ASN A C 1
ATOM 635 O O . ASN A 1 82 ? 22.505 10.093 -8.217 1.00 94.81 82 ASN A O 1
ATOM 639 N N . ALA A 1 83 ? 22.527 12.101 -9.209 1.00 93.94 83 ALA A N 1
ATOM 640 C CA . ALA A 1 83 ? 22.648 12.872 -7.966 1.00 93.94 83 ALA A CA 1
ATOM 641 C C . ALA A 1 83 ? 21.539 12.579 -6.936 1.00 93.94 83 ALA A C 1
ATOM 643 O O . ALA A 1 83 ? 21.771 12.657 -5.734 1.00 93.94 83 ALA A O 1
ATOM 644 N N . ASN A 1 84 ? 20.341 12.224 -7.398 1.00 92.75 84 ASN A N 1
ATOM 645 C CA . ASN A 1 84 ? 19.173 11.919 -6.573 1.00 92.75 84 ASN A CA 1
ATOM 646 C C . ASN A 1 84 ? 18.970 10.409 -6.333 1.00 92.75 84 ASN A C 1
ATOM 648 O O . ASN A 1 84 ? 17.890 9.990 -5.906 1.00 92.75 84 ASN A O 1
ATOM 652 N N . TRP A 1 85 ? 19.980 9.580 -6.620 1.00 93.44 85 TRP A N 1
ATOM 653 C CA . TRP A 1 85 ? 19.915 8.133 -6.417 1.00 93.44 85 TRP A CA 1
ATOM 654 C C . TRP A 1 85 ? 19.514 7.778 -4.985 1.00 93.44 85 TRP A C 1
ATOM 656 O O . TRP A 1 85 ? 18.566 7.019 -4.789 1.00 93.44 85 TRP A O 1
ATOM 666 N N . THR A 1 86 ? 20.185 8.382 -3.998 1.00 91.38 86 THR A N 1
ATOM 667 C CA . THR A 1 86 ? 19.927 8.142 -2.574 1.00 91.38 86 THR A CA 1
ATOM 668 C C . THR A 1 86 ? 18.456 8.352 -2.245 1.00 91.38 86 THR A C 1
ATOM 670 O O . THR A 1 86 ? 17.822 7.424 -1.758 1.00 91.38 86 THR A O 1
ATOM 673 N N . ASP A 1 87 ? 17.881 9.502 -2.598 1.00 90.50 87 ASP A N 1
ATOM 674 C CA . ASP A 1 87 ? 16.474 9.819 -2.316 1.00 90.50 87 ASP A CA 1
ATOM 675 C C . ASP A 1 87 ? 15.499 8.857 -3.014 1.00 90.50 87 ASP A C 1
ATOM 677 O O . ASP A 1 87 ? 14.422 8.563 -2.497 1.00 90.50 87 ASP A O 1
ATOM 681 N N . THR A 1 88 ? 15.882 8.340 -4.184 1.00 90.25 88 THR A N 1
ATOM 682 C CA . THR A 1 88 ? 15.058 7.432 -4.996 1.00 90.25 88 THR A CA 1
ATOM 683 C C . THR A 1 88 ? 15.005 6.020 -4.409 1.00 90.25 88 THR A C 1
ATOM 685 O O . THR A 1 88 ? 13.955 5.369 -4.404 1.00 90.25 88 THR A O 1
ATOM 688 N N . VAL A 1 89 ? 16.136 5.511 -3.912 1.00 92.06 89 VAL A N 1
ATOM 689 C CA . VAL A 1 89 ? 16.207 4.146 -3.365 1.00 92.06 89 VAL A CA 1
ATOM 690 C C . VAL A 1 89 ? 15.995 4.086 -1.858 1.00 92.06 89 VAL A C 1
ATOM 692 O O . VAL A 1 89 ? 15.683 3.002 -1.350 1.00 92.06 89 VAL A O 1
ATOM 695 N N . GLN A 1 90 ? 16.093 5.229 -1.168 1.00 90.94 90 GLN A N 1
ATOM 696 C CA . GLN A 1 90 ? 15.993 5.332 0.282 1.00 90.94 90 GLN A CA 1
ATOM 697 C C . GLN A 1 90 ? 14.732 4.648 0.813 1.00 90.94 90 GLN A C 1
ATOM 699 O O . GLN A 1 90 ? 13.607 4.802 0.328 1.00 90.94 90 GLN A O 1
ATOM 704 N N . ARG A 1 91 ? 14.941 3.889 1.883 1.00 92.56 91 ARG A N 1
ATOM 705 C CA . ARG A 1 91 ? 13.892 3.277 2.692 1.00 92.56 91 ARG A CA 1
ATOM 706 C C . ARG A 1 91 ? 13.808 3.982 4.036 1.00 92.56 91 ARG A C 1
ATOM 708 O O . ARG A 1 91 ? 14.749 4.632 4.479 1.00 92.56 91 ARG A O 1
ATOM 715 N N . TRP A 1 92 ? 12.694 3.779 4.733 1.00 91.50 92 TRP A N 1
ATOM 716 C CA . TRP A 1 92 ? 12.541 4.276 6.104 1.00 91.50 92 TRP A CA 1
ATOM 717 C C . TRP A 1 92 ? 13.559 3.669 7.091 1.00 91.50 92 TRP A C 1
ATOM 719 O O . TRP A 1 92 ? 13.855 4.262 8.124 1.00 91.50 92 TRP A O 1
ATOM 729 N N . THR A 1 93 ? 14.099 2.486 6.784 1.00 91.19 93 THR A N 1
ATOM 730 C CA . THR A 1 93 ? 15.109 1.804 7.598 1.00 91.19 93 THR A CA 1
ATOM 731 C C . THR A 1 93 ? 16.228 1.236 6.727 1.00 91.19 93 THR A C 1
ATOM 733 O O . THR A 1 93 ? 15.950 0.680 5.659 1.00 91.19 93 THR A O 1
ATOM 736 N N . ALA A 1 94 ? 17.462 1.341 7.229 1.00 90.44 94 ALA A N 1
ATOM 737 C CA . ALA A 1 94 ? 18.673 0.739 6.662 1.00 90.44 94 ALA A CA 1
ATOM 738 C C . ALA A 1 94 ? 18.906 -0.712 7.136 1.00 90.44 94 ALA A C 1
ATOM 740 O O . ALA A 1 94 ? 19.909 -1.337 6.802 1.00 90.44 94 ALA A O 1
ATO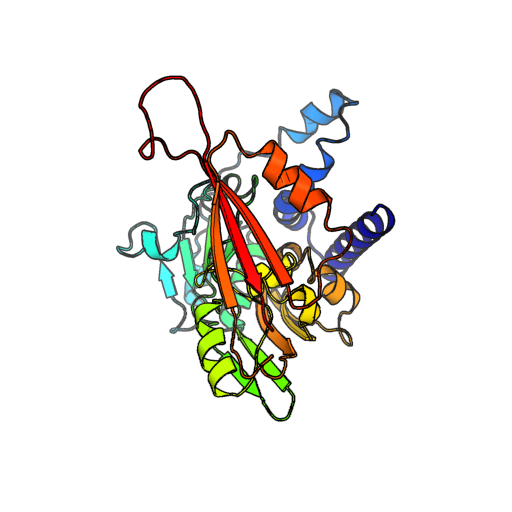M 741 N N . TRP A 1 95 ? 18.009 -1.264 7.958 1.00 90.44 95 TRP A N 1
ATOM 742 C CA . TRP A 1 95 ? 18.117 -2.653 8.391 1.00 90.44 95 TRP A CA 1
ATOM 743 C C . TRP A 1 95 ? 17.814 -3.610 7.229 1.00 90.44 95 TRP A C 1
ATOM 745 O O . TRP A 1 95 ? 16.759 -3.485 6.597 1.00 90.44 95 TRP A O 1
ATOM 755 N N . GLU A 1 96 ? 18.728 -4.557 6.980 1.00 92.38 96 GLU A N 1
ATOM 756 C CA . GLU A 1 96 ? 18.673 -5.514 5.861 1.00 92.38 96 GLU A CA 1
ATOM 757 C C . GLU A 1 96 ? 18.430 -4.810 4.516 1.00 92.38 96 GLU A C 1
ATOM 759 O O . GLU A 1 96 ? 17.473 -5.099 3.794 1.00 92.38 96 GLU A O 1
ATOM 764 N N . GLU A 1 97 ? 19.259 -3.809 4.210 1.00 91.25 97 GLU A N 1
ATOM 765 C CA . GLU A 1 97 ? 19.076 -2.971 3.029 1.00 91.25 97 GLU A CA 1
ATOM 766 C C . GLU A 1 97 ? 19.364 -3.742 1.720 1.00 91.25 97 GLU A C 1
ATOM 768 O O . GLU A 1 97 ? 20.441 -4.326 1.567 1.00 91.25 97 GLU A O 1
ATOM 773 N N . PRO A 1 98 ? 18.418 -3.761 0.762 1.00 93.00 98 PRO A N 1
ATOM 774 C CA . PRO A 1 98 ? 18.660 -4.292 -0.576 1.00 93.00 98 PRO A CA 1
ATOM 775 C C . PRO A 1 98 ? 19.568 -3.350 -1.376 1.00 93.00 98 PRO A C 1
ATOM 777 O O . PRO A 1 98 ? 19.507 -2.134 -1.200 1.00 93.00 98 PRO A O 1
ATOM 780 N N . THR A 1 99 ? 20.330 -3.883 -2.331 1.00 93.12 99 THR A N 1
ATOM 781 C CA . THR A 1 99 ? 21.098 -3.058 -3.279 1.00 93.12 99 THR A CA 1
ATOM 782 C C . THR A 1 99 ? 20.480 -3.095 -4.673 1.00 93.12 99 THR A C 1
ATOM 784 O O . THR A 1 99 ? 19.917 -4.107 -5.105 1.00 93.12 99 THR A O 1
ATOM 787 N N . PHE A 1 100 ? 20.577 -1.972 -5.388 1.00 93.75 100 PHE A N 1
ATOM 788 C CA . PHE A 1 100 ? 19.951 -1.783 -6.694 1.00 93.75 100 PHE A CA 1
ATOM 789 C C . PHE A 1 100 ? 20.972 -1.350 -7.743 1.00 93.75 100 PHE A C 1
ATOM 791 O O . PHE A 1 100 ? 21.874 -0.570 -7.450 1.00 93.75 100 PHE A O 1
ATOM 798 N N . SER A 1 101 ? 20.808 -1.841 -8.969 1.00 92.31 101 SER A N 1
ATOM 799 C CA . SER A 1 101 ? 21.593 -1.419 -10.139 1.00 92.31 101 SER A CA 1
ATOM 800 C C . SER A 1 101 ? 20.880 -0.348 -10.972 1.00 92.31 101 SER A C 1
ATOM 802 O O . SER A 1 101 ? 21.528 0.383 -11.717 1.00 92.31 101 SER A O 1
ATOM 804 N N . LEU A 1 102 ? 19.558 -0.241 -10.819 1.00 93.88 102 LEU A N 1
ATOM 805 C CA . LEU A 1 102 ? 18.685 0.714 -11.494 1.00 93.88 102 LEU A CA 1
ATOM 806 C C . LEU A 1 102 ? 17.420 0.916 -10.655 1.00 93.88 102 LEU A C 1
ATOM 808 O O . LEU A 1 102 ? 16.932 -0.022 -10.015 1.00 93.88 102 LEU A O 1
ATOM 812 N N . ALA A 1 103 ? 16.859 2.118 -10.697 1.00 95.56 103 ALA A N 1
ATOM 813 C CA . ALA A 1 103 ? 15.515 2.399 -10.227 1.00 95.56 103 ALA A CA 1
ATOM 814 C C . ALA A 1 103 ? 14.666 2.922 -11.380 1.00 95.56 103 ALA A C 1
ATOM 816 O O . ALA A 1 103 ? 15.095 3.807 -12.109 1.00 95.56 103 ALA A O 1
ATOM 817 N N . ILE A 1 104 ? 13.463 2.377 -11.532 1.00 96.94 104 ILE A N 1
ATOM 818 C CA . ILE A 1 104 ? 12.476 2.825 -12.513 1.00 96.94 104 ILE A CA 1
ATOM 819 C C . ILE A 1 104 ? 11.253 3.313 -11.750 1.00 96.94 104 ILE A C 1
ATOM 821 O O . ILE A 1 104 ? 10.746 2.606 -10.874 1.00 96.94 104 ILE A O 1
ATOM 825 N N . LYS A 1 105 ? 10.755 4.491 -12.116 1.00 97.50 105 LYS A N 1
ATOM 826 C CA . LYS A 1 105 ? 9.478 5.038 -11.667 1.00 97.50 105 LYS A CA 1
ATOM 827 C C . LYS A 1 105 ? 8.491 5.023 -12.842 1.00 97.50 105 LYS A C 1
ATOM 829 O O . LYS A 1 105 ? 8.523 5.930 -13.675 1.00 97.50 105 LYS A O 1
ATOM 834 N N . PRO A 1 106 ? 7.638 3.988 -12.967 1.00 98.19 106 PRO A N 1
ATOM 835 C CA . PRO A 1 106 ? 6.688 3.897 -14.069 1.00 98.19 106 PRO A CA 1
ATOM 836 C C . PRO A 1 106 ? 5.639 5.008 -13.960 1.00 98.19 106 PRO A C 1
ATOM 838 O O . PRO A 1 106 ? 5.089 5.230 -12.880 1.00 98.19 106 PRO A O 1
ATOM 841 N N . ALA A 1 107 ? 5.328 5.675 -15.072 1.00 98.00 107 ALA A N 1
ATOM 842 C CA . ALA A 1 107 ? 4.322 6.740 -15.104 1.00 98.00 107 ALA A CA 1
ATOM 843 C C . ALA A 1 107 ? 2.901 6.228 -15.348 1.00 98.00 107 ALA A C 1
ATOM 845 O O . ALA A 1 107 ? 1.924 6.927 -15.086 1.00 98.00 107 ALA A O 1
ATOM 846 N N . SER A 1 108 ? 2.777 5.003 -15.850 1.00 98.25 108 SER A N 1
ATOM 847 C CA . SER A 1 108 ? 1.501 4.388 -16.184 1.00 98.25 108 SER A CA 1
ATOM 848 C C . SER A 1 108 ? 1.469 2.907 -15.824 1.00 98.25 108 SER A C 1
ATOM 850 O O . SER A 1 108 ? 2.498 2.258 -15.615 1.00 98.25 108 SER A O 1
ATOM 852 N N . VAL A 1 109 ? 0.261 2.337 -15.787 1.00 98.50 109 VAL A N 1
ATOM 853 C CA . VAL A 1 109 ? 0.100 0.884 -15.636 1.00 98.50 109 VAL A CA 1
ATOM 854 C C . VAL A 1 109 ? 0.779 0.142 -16.789 1.00 98.50 109 VAL A C 1
ATOM 856 O O . VAL A 1 109 ? 1.401 -0.884 -16.542 1.00 98.50 109 VAL A O 1
ATOM 859 N N . ALA A 1 110 ? 0.727 0.676 -18.014 1.00 98.44 110 ALA A N 1
ATOM 860 C CA . ALA A 1 110 ? 1.384 0.071 -19.169 1.00 98.44 110 ALA A CA 1
ATOM 861 C C . ALA A 1 110 ? 2.908 -0.010 -18.982 1.00 98.44 110 ALA A C 1
ATOM 863 O O . ALA A 1 110 ? 3.483 -1.074 -19.199 1.00 98.44 110 ALA A O 1
ATOM 864 N N . ASP A 1 111 ? 3.541 1.059 -18.485 1.00 98.38 111 ASP A N 1
ATOM 865 C CA . ASP A 1 111 ? 4.974 1.052 -18.155 1.00 98.38 111 ASP A CA 1
ATOM 866 C C . ASP A 1 111 ? 5.293 -0.033 -17.125 1.00 98.38 111 ASP A C 1
ATOM 868 O O . ASP A 1 111 ? 6.209 -0.832 -17.312 1.00 98.38 111 ASP A O 1
ATOM 872 N N . LEU A 1 112 ? 4.494 -0.120 -16.056 1.00 98.31 112 LEU A N 1
ATOM 873 C CA . LEU A 1 112 ? 4.680 -1.138 -15.025 1.00 98.31 112 LEU A CA 1
ATOM 874 C C . LEU A 1 112 ? 4.520 -2.559 -15.586 1.00 98.31 112 LEU A C 1
ATOM 876 O O . LEU A 1 112 ? 5.318 -3.437 -15.267 1.00 98.31 112 LEU A O 1
ATOM 880 N N . GLN A 1 113 ? 3.517 -2.802 -16.434 1.00 97.94 113 GLN A N 1
ATOM 881 C CA . GLN A 1 113 ? 3.325 -4.099 -17.085 1.00 97.94 113 GLN A CA 1
ATOM 882 C C . GLN A 1 113 ? 4.526 -4.464 -17.965 1.00 97.94 113 GLN A C 1
ATOM 884 O O . GLN A 1 113 ? 4.967 -5.612 -17.934 1.00 97.94 113 GLN A O 1
ATOM 889 N N . THR A 1 114 ? 5.078 -3.503 -18.709 1.00 97.06 114 THR A N 1
ATOM 890 C CA . THR A 1 114 ? 6.284 -3.689 -19.528 1.00 97.06 114 THR A CA 1
ATOM 891 C C . THR A 1 114 ? 7.494 -4.051 -18.667 1.00 97.06 114 THR A C 1
ATOM 893 O O . THR A 1 114 ? 8.157 -5.053 -18.945 1.00 97.06 114 THR A O 1
ATOM 896 N N . VAL A 1 115 ? 7.729 -3.319 -17.570 1.00 95.94 115 VAL A N 1
ATOM 897 C CA . VAL A 1 115 ? 8.803 -3.616 -16.606 1.00 95.94 115 VAL A CA 1
ATOM 898 C C . VAL A 1 115 ? 8.656 -5.023 -16.027 1.00 95.94 115 VAL A C 1
ATOM 900 O O . VAL A 1 115 ? 9.628 -5.776 -15.991 1.00 95.94 115 VAL A O 1
ATOM 903 N N . ILE A 1 116 ? 7.449 -5.419 -15.615 1.00 95.00 116 ILE A N 1
ATOM 904 C CA . ILE A 1 116 ? 7.211 -6.731 -14.997 1.00 95.00 116 ILE A CA 1
ATOM 905 C C . ILE A 1 116 ? 7.365 -7.873 -15.999 1.00 95.00 116 ILE A C 1
ATOM 907 O O . ILE A 1 116 ? 8.000 -8.878 -15.682 1.00 95.00 116 ILE A O 1
ATOM 911 N N . LYS A 1 117 ? 6.863 -7.711 -17.227 1.00 93.81 117 LYS A N 1
ATOM 912 C CA . LYS A 1 117 ? 7.054 -8.697 -18.301 1.00 93.81 117 LYS A CA 1
ATOM 913 C C . LYS A 1 117 ? 8.529 -8.878 -18.629 1.00 93.81 117 LYS A C 1
ATOM 915 O O . LYS A 1 117 ? 8.980 -10.012 -18.775 1.00 93.81 117 LYS A O 1
ATOM 920 N N . TYR A 1 118 ? 9.283 -7.782 -18.708 1.00 92.62 118 TYR A N 1
ATOM 921 C CA . TYR A 1 118 ? 10.723 -7.839 -18.927 1.00 92.62 118 TYR A CA 1
ATOM 922 C C . TYR A 1 118 ? 11.431 -8.551 -17.773 1.00 92.62 118 TYR A C 1
ATOM 924 O O . TYR A 1 118 ? 12.130 -9.537 -17.997 1.00 92.62 118 TYR A O 1
ATOM 932 N N . ALA A 1 119 ? 11.195 -8.111 -16.536 1.00 90.06 119 ALA A N 1
ATOM 933 C CA . ALA A 1 119 ? 11.837 -8.687 -15.363 1.00 90.06 119 ALA A CA 1
ATOM 934 C C . ALA A 1 119 ? 11.531 -10.183 -15.213 1.00 90.06 119 ALA A C 1
ATOM 936 O O . ALA A 1 119 ? 12.435 -10.972 -14.949 1.00 90.06 119 ALA A O 1
ATOM 937 N N . SER A 1 120 ? 10.284 -10.594 -15.471 1.00 87.81 120 SER A N 1
ATOM 938 C CA . SER A 1 120 ? 9.899 -12.005 -15.441 1.00 87.81 120 SER A CA 1
ATOM 939 C C . SER A 1 120 ? 10.519 -12.817 -16.581 1.00 87.81 120 SER A C 1
ATOM 941 O O . SER A 1 120 ? 10.870 -13.971 -16.358 1.00 87.81 120 SER A O 1
ATOM 943 N N . LYS A 1 121 ? 10.637 -12.260 -17.793 1.00 88.44 121 LYS A N 1
ATOM 944 C CA . LYS A 1 121 ? 11.235 -12.945 -18.953 1.00 88.44 121 LYS A CA 1
ATOM 945 C C . LYS A 1 121 ? 12.750 -13.117 -18.816 1.00 88.44 121 LYS A C 1
ATOM 947 O O . LYS A 1 121 ? 13.296 -14.094 -19.321 1.00 88.44 121 LYS A O 1
ATOM 952 N N . HIS A 1 122 ? 13.414 -12.158 -18.177 1.00 86.44 122 HIS A N 1
ATOM 953 C CA . HIS A 1 122 ? 14.872 -12.076 -18.089 1.00 86.44 122 HIS A CA 1
ATOM 954 C C . HIS A 1 122 ? 15.428 -12.454 -16.708 1.00 86.44 122 HIS A C 1
ATOM 956 O O . HIS A 1 122 ? 16.612 -12.245 -16.461 1.00 86.44 122 HIS A O 1
ATOM 962 N N . ASP A 1 123 ? 14.597 -13.012 -15.821 1.00 86.19 123 ASP A N 1
ATOM 963 C CA . ASP A 1 123 ? 14.977 -13.398 -14.456 1.00 86.19 123 ASP A CA 1
ATOM 964 C C . ASP A 1 123 ? 15.624 -12.235 -13.657 1.00 86.19 123 ASP A C 1
ATOM 966 O O . ASP A 1 123 ? 16.513 -12.448 -12.830 1.00 86.19 123 ASP A O 1
ATOM 970 N N . VAL A 1 124 ? 15.178 -10.990 -13.884 1.00 87.38 124 VAL A N 1
ATOM 971 C CA . VAL A 1 124 ? 15.699 -9.802 -13.185 1.00 87.38 124 VAL A CA 1
ATOM 972 C C . VAL A 1 124 ? 14.987 -9.657 -11.838 1.00 87.38 124 VAL A C 1
ATOM 974 O O . VAL A 1 124 ? 13.773 -9.434 -11.808 1.00 87.38 124 VAL A O 1
ATOM 977 N N . PRO A 1 125 ? 15.699 -9.761 -10.703 1.00 89.88 125 PRO A N 1
ATOM 978 C CA . PRO A 1 125 ? 15.080 -9.623 -9.396 1.00 89.88 125 PRO A CA 1
ATOM 979 C C . PRO A 1 125 ? 14.748 -8.152 -9.124 1.00 89.88 125 PRO A C 1
ATOM 981 O O . PRO A 1 125 ? 15.525 -7.255 -9.456 1.00 89.88 125 PRO A O 1
ATOM 984 N N . PHE A 1 126 ? 13.598 -7.890 -8.502 1.00 92.44 126 PHE A N 1
ATOM 985 C CA . PHE A 1 126 ? 13.137 -6.527 -8.252 1.00 92.44 126 PHE A CA 1
ATOM 986 C C . PHE A 1 126 ? 12.481 -6.353 -6.882 1.00 92.44 126 PHE A C 1
ATOM 988 O O . PHE A 1 126 ? 11.960 -7.303 -6.298 1.00 92.44 126 PHE A O 1
ATOM 995 N N . LEU A 1 127 ? 12.457 -5.108 -6.401 1.00 93.88 127 LEU A N 1
ATOM 996 C CA . LEU A 1 127 ? 11.647 -4.678 -5.265 1.00 93.88 127 LEU A CA 1
ATOM 997 C C . LEU A 1 127 ? 10.747 -3.518 -5.680 1.00 93.88 127 LEU A C 1
ATOM 999 O O . LEU A 1 127 ? 11.230 -2.433 -6.007 1.00 93.88 127 LEU A O 1
ATOM 1003 N N . ALA A 1 128 ? 9.437 -3.734 -5.599 1.00 95.00 128 ALA A N 1
ATOM 1004 C CA . ALA A 1 128 ? 8.455 -2.675 -5.770 1.00 95.00 128 ALA A CA 1
ATOM 1005 C C . ALA A 1 128 ? 8.206 -1.931 -4.455 1.00 95.00 128 ALA A C 1
ATOM 1007 O O . ALA A 1 128 ? 8.114 -2.542 -3.388 1.00 95.00 128 ALA A O 1
ATOM 1008 N N . SER A 1 129 ? 8.055 -0.611 -4.520 1.00 94.31 129 SER A N 1
ATOM 1009 C CA . SER A 1 129 ? 7.717 0.194 -3.351 1.00 94.31 129 SER A CA 1
ATOM 1010 C C . SER A 1 129 ? 6.779 1.344 -3.676 1.00 94.31 129 SER A C 1
ATOM 1012 O O . SER A 1 129 ? 7.003 2.081 -4.627 1.00 94.31 129 SER A O 1
ATOM 1014 N N . GLY A 1 130 ? 5.791 1.543 -2.805 1.00 93.56 130 GLY A N 1
ATOM 1015 C CA . GLY A 1 130 ? 5.099 2.820 -2.640 1.00 93.56 130 GLY A CA 1
ATOM 1016 C C . GLY A 1 130 ? 5.813 3.673 -1.589 1.00 93.56 130 GLY A C 1
ATOM 1017 O O . GLY A 1 130 ? 6.925 4.135 -1.798 1.00 93.56 130 GLY A O 1
ATOM 1018 N N . GLY A 1 131 ? 5.231 3.801 -0.394 1.00 91.62 131 GLY A N 1
ATOM 1019 C CA . GLY A 1 131 ? 5.774 4.643 0.687 1.00 91.62 131 GLY A CA 1
ATOM 1020 C C . GLY A 1 131 ? 7.069 4.178 1.385 1.00 91.62 131 GLY A C 1
ATOM 1021 O O . GLY A 1 131 ? 7.384 4.713 2.441 1.00 91.62 131 GLY A O 1
ATOM 1022 N N . GLY A 1 132 ? 7.792 3.172 0.874 1.00 92.25 132 GLY A N 1
ATOM 1023 C CA . GLY A 1 132 ? 9.155 2.823 1.334 1.00 92.25 132 GLY A CA 1
ATOM 1024 C C . GLY A 1 132 ? 9.322 2.335 2.788 1.00 92.25 132 GLY A C 1
ATOM 1025 O O . GLY A 1 132 ? 10.445 2.270 3.285 1.00 92.25 132 GLY A O 1
ATOM 1026 N N . HIS A 1 133 ? 8.228 1.990 3.475 1.00 93.44 133 HIS A N 1
ATOM 1027 C CA . HIS A 1 133 ? 8.207 1.745 4.926 1.00 93.44 133 HIS A CA 1
ATOM 1028 C C . HIS A 1 133 ? 8.290 0.270 5.358 1.00 93.44 133 HIS A C 1
ATOM 1030 O O . HIS A 1 133 ? 8.253 -0.027 6.552 1.00 93.44 133 HIS A O 1
ATOM 1036 N N . GLY A 1 134 ? 8.349 -0.663 4.404 1.00 88.56 134 GLY A N 1
ATOM 1037 C CA . GLY A 1 134 ? 8.407 -2.093 4.708 1.00 88.56 134 GLY A CA 1
ATOM 1038 C C . GLY A 1 134 ? 9.742 -2.480 5.344 1.00 88.56 134 GLY A C 1
ATOM 1039 O O . GLY A 1 134 ? 10.783 -1.947 4.969 1.00 88.56 134 GLY A O 1
ATOM 1040 N N . TYR A 1 135 ? 9.742 -3.468 6.235 1.00 86.94 135 TYR A N 1
ATOM 1041 C CA . TYR A 1 135 ? 10.945 -4.098 6.792 1.00 86.94 135 TYR A CA 1
ATOM 1042 C C . TYR A 1 135 ? 10.776 -5.624 6.777 1.00 86.94 135 TYR A C 1
ATOM 1044 O O . TYR A 1 135 ? 9.673 -6.131 6.966 1.00 86.94 135 TYR A O 1
ATOM 1052 N N . SER A 1 136 ? 11.848 -6.358 6.488 1.00 86.44 136 SER A N 1
ATOM 1053 C CA . SER A 1 136 ? 11.855 -7.823 6.445 1.00 86.44 136 SER A CA 1
ATOM 1054 C C . SER A 1 136 ? 13.290 -8.319 6.547 1.00 86.44 136 SER A C 1
ATOM 1056 O O . SER A 1 136 ? 14.175 -7.715 5.948 1.00 86.44 136 SER A O 1
ATOM 1058 N N . THR A 1 137 ? 13.507 -9.444 7.235 1.00 84.31 137 THR A N 1
ATOM 1059 C CA . THR A 1 137 ? 14.823 -10.110 7.315 1.00 84.31 137 THR A CA 1
ATOM 1060 C C . THR A 1 137 ? 15.349 -10.562 5.949 1.00 84.31 137 THR A C 1
ATOM 1062 O O . THR A 1 137 ? 16.477 -11.016 5.848 1.00 84.31 137 THR A O 1
ATOM 1065 N N . SER A 1 138 ? 14.506 -10.544 4.913 1.00 84.56 138 SER A N 1
ATOM 1066 C CA . SER A 1 138 ? 14.835 -11.043 3.572 1.00 84.56 138 SER A CA 1
ATOM 1067 C C . SER A 1 138 ? 15.242 -9.949 2.589 1.00 84.56 138 SER A C 1
ATOM 1069 O O . SER A 1 138 ? 15.701 -10.272 1.497 1.00 84.56 138 SER A O 1
ATOM 1071 N N . PHE A 1 139 ? 15.093 -8.666 2.931 1.00 88.94 139 PHE A N 1
ATOM 1072 C CA . PHE A 1 139 ? 15.366 -7.602 1.964 1.00 88.94 139 PHE A CA 1
ATOM 1073 C C . PHE A 1 139 ? 16.841 -7.518 1.568 1.00 88.94 139 PHE A C 1
ATOM 1075 O O . PHE A 1 139 ? 17.118 -7.357 0.382 1.00 88.94 139 PHE A O 1
ATOM 1082 N N . GLY A 1 140 ? 17.768 -7.763 2.496 1.00 89.75 140 GLY A N 1
ATOM 1083 C CA . GLY A 1 140 ? 19.202 -7.815 2.208 1.00 89.75 140 GLY A CA 1
ATOM 1084 C C . GLY A 1 140 ? 19.601 -8.924 1.226 1.00 89.75 140 GLY A C 1
ATOM 1085 O O . GLY A 1 140 ? 20.688 -8.880 0.658 1.00 89.75 140 GLY A O 1
ATOM 1086 N N . ALA A 1 141 ? 18.729 -9.902 0.952 1.00 90.06 141 ALA A N 1
ATOM 1087 C CA . ALA A 1 141 ? 18.995 -10.928 -0.056 1.00 90.06 141 ALA A CA 1
ATOM 1088 C C . ALA A 1 141 ? 18.920 -10.391 -1.497 1.00 90.06 141 ALA A C 1
ATOM 1090 O O . ALA A 1 141 ? 19.477 -11.006 -2.407 1.00 90.06 141 ALA A O 1
ATOM 1091 N N . LEU A 1 142 ? 18.245 -9.257 -1.726 1.00 90.06 142 LEU A N 1
ATOM 1092 C CA . LEU A 1 142 ? 18.213 -8.615 -3.035 1.00 90.06 142 LEU A CA 1
ATOM 1093 C C . LEU A 1 142 ? 19.491 -7.800 -3.238 1.00 90.06 142 LEU A C 1
ATOM 1095 O O . LEU A 1 142 ? 19.661 -6.743 -2.633 1.00 90.06 142 LEU A O 1
ATOM 1099 N N . GLN A 1 143 ? 20.364 -8.289 -4.115 1.00 91.19 143 GLN A N 1
ATOM 1100 C CA . GLN A 1 143 ? 21.610 -7.618 -4.469 1.00 91.19 143 GLN A CA 1
ATOM 1101 C C . GLN A 1 143 ? 21.624 -7.238 -5.949 1.00 91.19 143 GLN A C 1
ATOM 1103 O O . GLN A 1 143 ? 21.305 -8.067 -6.802 1.00 91.19 143 GLN A O 1
ATOM 1108 N N . ASN A 1 144 ? 22.004 -5.994 -6.246 1.00 89.50 144 ASN A N 1
ATOM 1109 C CA . ASN A 1 144 ? 22.067 -5.409 -7.590 1.00 89.50 144 ASN A CA 1
ATOM 1110 C C . ASN A 1 144 ? 20.763 -5.541 -8.403 1.00 89.50 144 ASN A C 1
ATOM 1112 O O . ASN A 1 144 ? 20.796 -5.628 -9.631 1.00 89.50 144 ASN A O 1
ATOM 1116 N N . GLY A 1 145 ? 19.611 -5.558 -7.728 1.00 90.81 145 GLY A N 1
ATOM 1117 C CA . GLY A 1 145 ? 18.305 -5.735 -8.361 1.00 90.81 145 GLY A CA 1
ATOM 1118 C C . GLY A 1 145 ? 17.728 -4.458 -8.973 1.00 90.81 145 GLY A C 1
ATOM 1119 O O . GLY A 1 145 ? 18.333 -3.387 -8.931 1.00 90.81 145 GLY A O 1
ATOM 1120 N N . LEU A 1 146 ? 16.509 -4.566 -9.495 1.00 93.06 146 LEU A N 1
ATOM 1121 C CA . LEU A 1 146 ? 15.723 -3.429 -9.962 1.00 93.06 146 LEU A CA 1
ATOM 1122 C C . LEU A 1 146 ? 14.852 -2.866 -8.831 1.00 93.06 146 LEU A C 1
ATOM 1124 O O . LEU A 1 146 ? 14.069 -3.579 -8.203 1.00 93.06 146 LEU A O 1
ATOM 1128 N N . LYS A 1 147 ? 14.924 -1.560 -8.605 1.00 95.69 147 LYS A N 1
ATOM 1129 C CA . LYS A 1 147 ? 13.933 -0.840 -7.804 1.00 95.69 147 LYS A CA 1
ATOM 1130 C C . LYS A 1 147 ? 12.773 -0.426 -8.710 1.00 95.69 147 LYS A C 1
ATOM 1132 O O . LYS A 1 147 ? 12.989 0.234 -9.719 1.00 95.69 147 LYS A O 1
ATOM 1137 N N . ILE A 1 148 ? 11.544 -0.780 -8.338 1.00 97.06 148 ILE A N 1
ATOM 1138 C CA . ILE A 1 148 ? 10.325 -0.285 -8.993 1.00 97.06 148 ILE A CA 1
ATOM 1139 C C . ILE A 1 148 ? 9.642 0.685 -8.029 1.00 97.06 148 ILE A C 1
ATOM 1141 O O . ILE A 1 148 ? 9.049 0.276 -7.031 1.00 97.06 148 ILE A O 1
ATOM 1145 N N . ASP A 1 149 ? 9.751 1.978 -8.300 1.00 97.25 149 ASP A N 1
ATOM 1146 C CA . ASP A 1 149 ? 9.147 3.032 -7.492 1.00 97.25 149 ASP A CA 1
ATOM 1147 C C . ASP A 1 149 ? 7.762 3.403 -8.042 1.00 97.25 149 ASP A C 1
ATOM 1149 O O . ASP A 1 149 ? 7.613 3.816 -9.185 1.00 97.25 149 ASP A O 1
ATOM 1153 N N . LEU A 1 150 ? 6.720 3.273 -7.225 1.00 98.00 150 LEU A N 1
ATOM 1154 C CA . LEU A 1 150 ? 5.356 3.650 -7.593 1.00 98.00 150 LEU A CA 1
ATOM 1155 C C . LEU A 1 150 ? 5.059 5.136 -7.351 1.00 98.00 150 LEU A C 1
ATOM 1157 O O . LEU A 1 150 ? 3.891 5.519 -7.341 1.00 98.00 150 LEU A O 1
ATOM 1161 N N . GLY A 1 151 ? 6.063 5.981 -7.115 1.00 96.88 151 GLY A N 1
ATOM 1162 C CA . GLY A 1 151 ? 5.909 7.386 -6.723 1.00 96.88 151 GLY A CA 1
ATOM 1163 C C . GLY A 1 151 ? 4.988 8.239 -7.610 1.00 96.88 151 GLY A C 1
ATOM 1164 O O . GLY A 1 151 ? 4.416 9.208 -7.112 1.00 96.88 151 GLY A O 1
ATOM 1165 N N . LEU A 1 152 ? 4.779 7.866 -8.881 1.00 97.56 152 LEU A N 1
ATOM 1166 C CA . LEU A 1 152 ? 3.827 8.532 -9.788 1.00 97.56 152 LEU A CA 1
ATOM 1167 C C . LEU A 1 152 ? 2.376 8.029 -9.644 1.00 97.56 152 LEU A C 1
ATOM 1169 O O . LEU A 1 152 ? 1.438 8.731 -10.008 1.00 97.56 152 LEU A O 1
ATOM 1173 N N . PHE A 1 153 ? 2.151 6.867 -9.027 1.00 98.44 153 PHE A N 1
ATOM 1174 C CA . PHE A 1 153 ? 0.827 6.361 -8.638 1.00 98.44 153 PHE A CA 1
ATOM 1175 C C . PHE A 1 153 ? 0.383 6.974 -7.302 1.00 98.44 153 PHE A C 1
ATOM 1177 O O . PHE A 1 153 ? 0.192 6.266 -6.311 1.00 98.44 153 PHE A O 1
ATOM 1184 N N . ASN A 1 154 ? 0.255 8.299 -7.262 1.00 97.62 154 ASN A N 1
ATOM 1185 C CA . ASN A 1 154 ? 0.046 9.082 -6.037 1.00 97.62 154 ASN A CA 1
ATOM 1186 C C . ASN A 1 154 ? -1.321 9.796 -5.967 1.00 97.62 154 ASN A C 1
ATOM 1188 O O . ASN A 1 154 ? -1.537 10.630 -5.087 1.00 97.62 154 ASN A O 1
ATOM 1192 N N . GLY A 1 155 ? -2.242 9.468 -6.878 1.00 98.06 155 GLY A N 1
ATOM 1193 C CA . GLY A 1 155 ? -3.580 10.059 -6.924 1.00 98.06 155 GLY A CA 1
ATOM 1194 C C . GLY A 1 155 ? -4.456 9.662 -5.733 1.00 98.06 155 GLY A C 1
ATOM 1195 O O . GLY A 1 155 ? -4.364 8.542 -5.232 1.00 98.06 155 GLY A O 1
ATOM 1196 N N . VAL A 1 156 ? -5.329 10.578 -5.310 1.00 98.62 156 VAL A N 1
ATOM 1197 C CA . VAL A 1 156 ? -6.349 10.374 -4.271 1.00 98.62 156 VAL A CA 1
ATOM 1198 C C . VAL A 1 156 ? -7.679 10.899 -4.802 1.00 98.62 156 VAL A C 1
ATOM 1200 O O . VAL A 1 156 ? -7.763 12.031 -5.273 1.00 98.62 156 VAL A O 1
ATOM 1203 N N . THR A 1 157 ? -8.725 10.085 -4.736 1.00 98.62 157 THR A N 1
ATOM 1204 C CA . THR A 1 157 ? -10.091 10.449 -5.127 1.00 98.62 157 THR A CA 1
ATOM 1205 C C . THR A 1 157 ? -11.045 10.013 -4.028 1.00 98.62 157 THR A C 1
ATOM 1207 O O . THR A 1 157 ? -10.961 8.882 -3.559 1.00 98.62 157 THR A O 1
ATOM 1210 N N . ILE A 1 158 ? -11.932 10.909 -3.603 1.00 98.81 158 ILE A N 1
ATOM 1211 C CA . ILE A 1 158 ? -12.915 10.661 -2.544 1.00 98.81 158 ILE A CA 1
ATOM 1212 C C . ILE A 1 158 ? -14.305 10.855 -3.146 1.00 98.81 158 ILE A C 1
ATOM 1214 O O . ILE A 1 158 ? -14.572 11.890 -3.753 1.00 98.81 158 ILE A O 1
ATOM 1218 N N . ASP A 1 159 ? -15.177 9.871 -2.951 1.00 98.44 159 ASP A N 1
ATOM 1219 C CA . ASP A 1 159 ? -16.593 9.932 -3.298 1.00 98.44 159 ASP A CA 1
ATOM 1220 C C . ASP A 1 159 ? -17.417 9.864 -2.007 1.00 98.44 159 ASP A C 1
ATOM 1222 O O . ASP A 1 159 ? -17.559 8.806 -1.385 1.00 98.44 159 ASP A O 1
ATOM 1226 N N . THR A 1 160 ? -17.952 11.011 -1.591 1.00 97.69 160 THR A N 1
ATOM 1227 C CA . THR A 1 160 ? -18.774 11.137 -0.381 1.00 97.69 160 THR A CA 1
ATOM 1228 C C . THR A 1 160 ? -20.189 10.596 -0.552 1.00 97.69 160 THR A C 1
ATOM 1230 O O . THR A 1 160 ? -20.829 10.301 0.452 1.00 97.69 160 THR A O 1
ATOM 1233 N N . ASN A 1 161 ? -20.674 10.426 -1.786 1.00 97.56 161 ASN A N 1
ATOM 1234 C CA . ASN A 1 161 ? -21.980 9.818 -2.045 1.00 97.56 161 ASN A CA 1
ATOM 1235 C C . ASN A 1 161 ? -21.904 8.299 -1.875 1.00 97.56 161 ASN A C 1
ATOM 1237 O O . ASN A 1 161 ? -22.830 7.680 -1.358 1.00 97.56 161 ASN A O 1
ATOM 1241 N N . GLN A 1 162 ? -20.788 7.701 -2.297 1.00 97.88 162 GLN A N 1
ATOM 1242 C CA . GLN A 1 162 ? -20.544 6.262 -2.177 1.00 97.88 162 GLN A CA 1
ATOM 1243 C C . GLN A 1 162 ? -19.805 5.871 -0.893 1.00 97.88 162 GLN A C 1
ATOM 1245 O O . GLN A 1 162 ? -19.633 4.679 -0.647 1.00 97.88 162 GLN A O 1
ATOM 1250 N N . ASN A 1 163 ? -19.365 6.846 -0.087 1.00 98.44 163 ASN A N 1
ATOM 1251 C CA . ASN A 1 163 ? -18.494 6.635 1.071 1.00 98.44 163 ASN A CA 1
ATOM 1252 C C . ASN A 1 163 ? -17.248 5.819 0.715 1.00 98.44 163 ASN A C 1
ATOM 1254 O O . ASN A 1 163 ? -16.900 4.855 1.395 1.00 98.44 163 ASN A O 1
ATOM 1258 N N . THR A 1 164 ? -16.565 6.208 -0.364 1.00 98.81 164 THR A N 1
ATOM 1259 C CA . THR A 1 164 ? -15.339 5.528 -0.794 1.00 98.81 164 THR A CA 1
ATOM 1260 C C . THR A 1 164 ? -14.178 6.478 -1.033 1.00 98.81 164 THR A C 1
ATOM 1262 O O . THR A 1 164 ? -14.352 7.659 -1.336 1.00 98.81 164 THR A O 1
ATOM 1265 N N . MET A 1 165 ? -12.971 5.933 -0.919 1.00 98.81 165 MET A N 1
ATOM 1266 C CA . MET A 1 165 ? -11.736 6.582 -1.334 1.00 98.81 165 MET A CA 1
ATOM 1267 C C . MET A 1 165 ? -10.924 5.633 -2.212 1.00 98.81 165 MET A C 1
ATOM 1269 O O . MET A 1 165 ? -10.608 4.518 -1.800 1.00 98.81 165 MET A O 1
ATOM 1273 N N . THR A 1 166 ? -10.527 6.097 -3.392 1.00 98.88 166 THR A N 1
ATOM 1274 C CA . THR A 1 166 ? -9.603 5.395 -4.284 1.00 98.88 166 THR A CA 1
ATOM 1275 C C . THR A 1 166 ? -8.257 6.105 -4.278 1.00 98.88 166 THR A C 1
ATOM 1277 O O . THR A 1 166 ? -8.176 7.312 -4.502 1.00 98.88 166 THR A O 1
ATOM 1280 N N . ILE A 1 167 ? -7.190 5.353 -4.022 1.00 98.81 167 ILE A N 1
ATOM 1281 C CA . ILE A 1 167 ? -5.819 5.865 -3.954 1.00 98.81 167 ILE A CA 1
ATOM 1282 C C . ILE A 1 167 ? -4.898 5.109 -4.904 1.00 98.81 167 ILE A C 1
ATOM 1284 O O . ILE A 1 167 ? -5.160 3.956 -5.254 1.00 98.81 167 ILE A O 1
ATOM 1288 N N . GLY A 1 168 ? -3.799 5.745 -5.298 1.00 98.69 168 GLY A N 1
ATOM 1289 C CA . GLY A 1 168 ? -2.691 5.093 -5.986 1.00 98.69 168 GLY A CA 1
ATOM 1290 C C . GLY A 1 168 ? -1.748 4.331 -5.039 1.00 98.69 168 GLY A C 1
ATOM 1291 O O . GLY A 1 168 ? -1.743 4.533 -3.823 1.00 98.69 168 GLY A O 1
ATOM 1292 N N . GLY A 1 169 ? -0.928 3.443 -5.608 1.00 97.75 169 GLY A N 1
ATOM 1293 C CA . GLY A 1 169 ? -0.035 2.532 -4.880 1.00 97.75 169 GLY A CA 1
ATOM 1294 C C . GLY A 1 169 ? 1.031 3.186 -3.986 1.00 97.75 169 GLY A C 1
ATOM 1295 O O . GLY A 1 169 ? 1.530 2.531 -3.066 1.00 97.75 169 GLY A O 1
ATOM 1296 N N . SER A 1 170 ? 1.385 4.457 -4.210 1.00 97.44 170 SER A N 1
ATOM 1297 C CA . SER A 1 170 ? 2.400 5.170 -3.412 1.00 97.44 170 SER A CA 1
ATOM 1298 C C . SER A 1 170 ? 1.849 6.147 -2.381 1.00 97.44 170 SER A C 1
ATOM 1300 O O . SER A 1 170 ? 2.630 6.696 -1.602 1.00 97.44 170 SER A O 1
ATOM 1302 N N . VAL A 1 171 ? 0.526 6.316 -2.316 1.00 98.56 171 VAL A N 1
ATOM 1303 C CA . VAL A 1 171 ? -0.119 7.260 -1.399 1.00 98.56 171 VAL A CA 1
ATOM 1304 C C . VAL A 1 171 ? 0.219 6.938 0.059 1.00 98.56 171 VAL A C 1
ATOM 1306 O O . VAL A 1 171 ? 0.072 5.805 0.528 1.00 98.56 171 VAL A O 1
ATOM 1309 N N . LYS A 1 172 ? 0.681 7.958 0.782 1.00 98.19 172 LYS A N 1
ATOM 1310 C CA . LYS A 1 172 ? 1.024 7.922 2.209 1.00 98.19 172 LYS A CA 1
ATOM 1311 C C . LYS A 1 172 ? -0.154 8.363 3.075 1.00 98.19 172 LYS A C 1
ATOM 1313 O O . LYS A 1 172 ? -1.030 9.088 2.609 1.00 98.19 172 LYS A O 1
ATOM 1318 N N . PHE A 1 173 ? -0.152 7.996 4.357 1.00 97.94 173 PHE A N 1
ATOM 1319 C CA . PHE A 1 173 ? -1.213 8.403 5.289 1.00 97.94 173 PHE A CA 1
ATOM 1320 C C . PHE A 1 173 ? -1.417 9.924 5.342 1.00 97.94 173 PHE A C 1
ATOM 1322 O O . PHE A 1 173 ? -2.555 10.385 5.317 1.00 97.94 173 PHE A O 1
ATOM 1329 N N . SER A 1 174 ? -0.346 10.725 5.332 1.00 96.81 174 SER A N 1
ATOM 1330 C CA . SER A 1 174 ? -0.466 12.193 5.332 1.00 96.81 174 SER A CA 1
ATOM 1331 C C . SER A 1 174 ? -1.196 12.773 4.120 1.00 96.81 174 SER A C 1
ATOM 1333 O O . SER A 1 174 ? -1.710 13.886 4.199 1.00 96.81 174 SER A O 1
ATOM 1335 N N . GLN A 1 175 ? -1.242 12.046 3.003 1.00 98.00 175 GLN A N 1
ATOM 1336 C CA . GLN A 1 175 ? -1.891 12.503 1.776 1.00 98.00 175 GLN A CA 1
ATOM 1337 C C . GLN A 1 175 ? -3.404 12.256 1.787 1.00 98.00 175 GLN A C 1
ATOM 1339 O O . GLN A 1 175 ? -4.105 12.860 0.982 1.00 98.00 175 GLN A O 1
ATOM 1344 N N . VAL A 1 176 ? -3.918 11.411 2.689 1.00 97.75 176 VAL A N 1
ATOM 1345 C CA . VAL A 1 176 ? -5.356 11.097 2.770 1.00 97.75 176 VAL A CA 1
ATOM 1346 C C . VAL A 1 176 ? -6.050 11.750 3.960 1.00 97.75 176 VAL A C 1
ATOM 1348 O O . VAL A 1 176 ? -7.220 12.102 3.852 1.00 97.75 176 VAL A O 1
ATOM 1351 N N . THR A 1 177 ? -5.350 11.976 5.077 1.00 94.88 177 THR A N 1
ATOM 1352 C CA . THR A 1 177 ? -5.975 12.471 6.317 1.00 94.88 177 THR A CA 1
ATOM 1353 C C . THR A 1 177 ? -6.62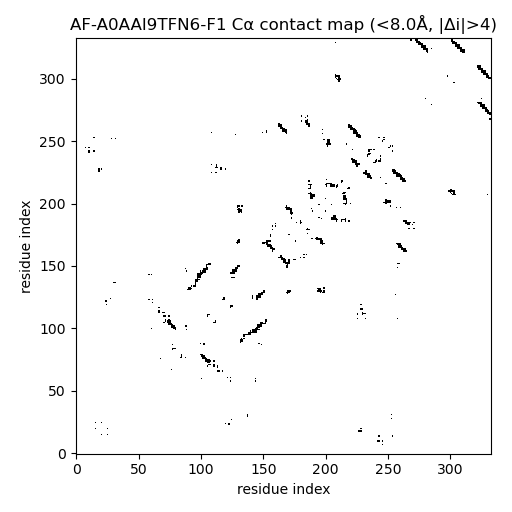3 13.841 6.159 1.00 94.88 177 THR A C 1
ATOM 1355 O O . THR A 1 177 ? -7.784 14.018 6.513 1.00 94.88 177 THR A O 1
ATOM 1358 N N . GLY A 1 178 ? -5.896 14.809 5.595 1.00 95.31 178 GLY A N 1
ATOM 1359 C CA . GLY A 1 178 ? -6.410 16.161 5.365 1.00 95.31 178 GLY A CA 1
ATOM 1360 C C . GLY A 1 178 ? -7.615 16.192 4.413 1.00 95.31 178 GLY A C 1
ATOM 1361 O O . GLY A 1 178 ? -8.637 16.784 4.766 1.00 95.31 178 GLY A O 1
ATOM 1362 N N . PRO A 1 179 ? -7.527 15.576 3.218 1.00 97.62 179 PRO A N 1
ATOM 1363 C CA . PRO A 1 179 ? -8.655 15.485 2.292 1.00 97.62 179 PRO A CA 1
ATOM 1364 C C . PRO A 1 179 ? -9.892 14.787 2.872 1.00 97.62 179 PRO A C 1
ATOM 1366 O O . PRO A 1 179 ? -10.993 15.303 2.700 1.00 97.62 179 PRO A O 1
ATOM 1369 N N . LEU A 1 180 ? -9.726 13.672 3.594 1.00 98.00 180 LEU A N 1
ATOM 1370 C CA . LEU A 1 180 ? -10.846 12.962 4.220 1.00 98.00 180 LEU A CA 1
ATOM 1371 C C . LEU A 1 180 ? -11.535 13.814 5.284 1.00 98.00 180 LEU A C 1
ATOM 1373 O O . LEU A 1 180 ? -12.751 13.977 5.229 1.00 98.00 180 LEU A O 1
ATOM 1377 N N . PHE A 1 181 ? -10.766 14.442 6.178 1.00 97.00 181 PHE A N 1
ATOM 1378 C CA . PHE A 1 181 ? -11.332 15.308 7.211 1.00 97.00 181 PHE A CA 1
ATOM 1379 C C . PHE A 1 181 ? -12.155 16.456 6.608 1.00 97.00 181 PHE A C 1
ATOM 1381 O O . PHE A 1 181 ? -13.282 16.704 7.031 1.00 97.00 181 PHE A O 1
ATOM 1388 N N . LYS A 1 182 ? -11.642 17.112 5.554 1.00 97.56 182 LYS A N 1
ATOM 1389 C CA . LYS A 1 182 ? -12.379 18.163 4.823 1.00 97.56 182 LYS A CA 1
ATOM 1390 C C . LYS A 1 182 ? -13.667 17.652 4.175 1.00 97.56 182 LYS A C 1
ATOM 1392 O O . LYS A 1 182 ? -14.611 18.420 4.030 1.00 97.56 182 LYS A O 1
ATOM 1397 N N . ALA A 1 183 ? -13.698 16.382 3.782 1.00 97.75 183 ALA A N 1
ATOM 1398 C CA . ALA A 1 183 ? -14.870 15.721 3.221 1.00 97.75 183 ALA A CA 1
ATOM 1399 C C . ALA A 1 183 ? -15.851 15.203 4.294 1.00 97.75 183 ALA A C 1
ATOM 1401 O O . ALA A 1 183 ? -16.846 14.570 3.945 1.00 97.75 183 ALA A O 1
ATOM 1402 N N . GLY A 1 184 ? -15.583 15.444 5.584 1.00 97.88 184 GLY A N 1
ATOM 1403 C CA . GLY A 1 184 ? -16.391 14.912 6.681 1.00 97.88 184 GLY A CA 1
ATOM 1404 C C . GLY A 1 184 ? -16.240 13.401 6.858 1.00 97.88 184 GLY A C 1
ATOM 1405 O O . GLY A 1 184 ? -17.160 12.754 7.354 1.00 97.88 184 GLY A O 1
ATOM 1406 N N . LYS A 1 185 ? -15.098 12.837 6.443 1.00 98.19 185 LYS A N 1
ATOM 1407 C CA . LYS A 1 185 ? -14.816 11.400 6.479 1.00 98.19 185 LYS A CA 1
ATOM 1408 C C . LYS A 1 185 ? -13.551 11.065 7.261 1.00 98.19 185 LYS A C 1
ATOM 1410 O O . LYS A 1 185 ? -12.649 11.886 7.419 1.00 98.19 185 LYS A O 1
ATOM 1415 N N . GLU A 1 186 ? -13.454 9.811 7.673 1.00 97.00 186 GLU A N 1
ATOM 1416 C CA . GLU A 1 186 ? -12.278 9.203 8.280 1.00 97.00 186 GLU A CA 1
ATOM 1417 C C . GLU A 1 186 ? -12.037 7.781 7.765 1.00 97.00 186 GLU A C 1
ATOM 1419 O O . GLU A 1 186 ? -12.901 7.134 7.174 1.00 97.00 186 GLU A O 1
ATOM 1424 N N . ILE A 1 187 ? -10.822 7.294 7.992 1.00 96.94 187 ILE A N 1
ATOM 1425 C CA . ILE A 1 187 ? -10.423 5.911 7.741 1.00 96.94 187 ILE A CA 1
ATOM 1426 C C . ILE A 1 187 ? -9.344 5.522 8.746 1.00 96.94 187 ILE A C 1
ATOM 1428 O O . ILE A 1 187 ? -8.654 6.377 9.310 1.00 96.94 187 ILE A O 1
ATOM 1432 N N . GLN A 1 188 ? -9.176 4.226 8.970 1.00 95.12 188 GLN A N 1
ATOM 1433 C CA . GLN A 1 188 ? -8.117 3.704 9.816 1.00 95.12 188 GLN A CA 1
ATOM 1434 C C . GLN A 1 188 ? -6.751 3.997 9.181 1.00 95.12 188 GLN A C 1
ATOM 1436 O O . GLN A 1 188 ? -6.535 3.813 7.983 1.00 95.12 188 GLN A O 1
ATOM 1441 N N . ILE A 1 189 ? -5.809 4.448 10.007 1.00 93.62 189 ILE A N 1
ATOM 1442 C CA . ILE A 1 189 ? -4.426 4.743 9.622 1.00 93.62 189 ILE A CA 1
ATOM 1443 C C . ILE A 1 189 ? -3.475 4.352 10.755 1.00 93.62 189 ILE A C 1
ATOM 1445 O O . ILE A 1 189 ? -3.866 4.270 11.924 1.00 93.62 189 ILE A O 1
ATOM 1449 N N . GLY A 1 190 ? -2.204 4.151 10.415 1.00 91.94 190 GLY A N 1
ATOM 1450 C CA . GLY A 1 190 ? -1.135 4.022 11.402 1.00 91.94 190 GLY A CA 1
ATOM 1451 C C . GLY A 1 190 ? -0.693 5.373 11.980 1.00 91.94 190 GLY A C 1
ATOM 1452 O O . GLY A 1 190 ? -1.220 6.431 11.644 1.00 91.94 190 GLY A O 1
ATOM 1453 N N . SER A 1 191 ? 0.318 5.343 12.850 1.00 88.06 191 SER A N 1
ATOM 1454 C CA . SER A 1 191 ? 0.785 6.543 13.562 1.00 88.06 191 SER A CA 1
ATOM 1455 C C . SER A 1 191 ? 1.717 7.447 12.754 1.00 88.06 191 SER A C 1
ATOM 1457 O O . SER A 1 191 ? 1.749 8.650 13.000 1.00 88.06 191 SER A O 1
ATOM 1459 N N . CYS A 1 192 ? 2.501 6.885 11.831 1.00 91.69 192 CYS A N 1
ATOM 1460 C CA . CYS A 1 192 ? 3.537 7.627 11.115 1.00 91.69 192 CYS A CA 1
ATOM 1461 C C . CYS A 1 192 ? 2.994 8.181 9.786 1.00 91.69 192 CYS A C 1
ATOM 1463 O O . CYS A 1 192 ? 2.603 7.388 8.928 1.00 91.69 192 CYS A O 1
ATOM 1465 N N . PRO A 1 193 ? 3.027 9.508 9.555 1.00 94.12 193 PRO A N 1
ATOM 1466 C CA . PRO A 1 193 ? 2.438 10.129 8.364 1.00 94.12 193 PRO A CA 1
ATOM 1467 C C . PRO A 1 193 ? 3.068 9.661 7.045 1.00 94.12 193 PRO A C 1
ATOM 1469 O O . PRO A 1 193 ? 2.409 9.661 6.009 1.00 94.12 193 PRO A O 1
ATOM 1472 N N . CYS A 1 194 ? 4.339 9.255 7.079 1.00 94.12 194 CYS A N 1
ATOM 1473 C CA . CYS A 1 194 ? 5.115 8.848 5.912 1.00 94.12 194 CYS A CA 1
ATOM 1474 C C . CYS A 1 194 ? 4.875 7.401 5.447 1.00 94.12 194 CYS A C 1
ATOM 1476 O O . CYS A 1 194 ? 5.391 7.017 4.397 1.00 94.12 194 CYS A O 1
ATOM 1478 N N . VAL A 1 195 ? 4.102 6.601 6.188 1.00 96.94 195 VAL A N 1
ATOM 1479 C CA . VAL A 1 195 ? 3.802 5.207 5.828 1.00 96.94 195 VAL A CA 1
ATOM 1480 C C . VAL A 1 195 ? 2.889 5.158 4.604 1.00 96.94 195 VAL A C 1
ATOM 1482 O O . VAL A 1 195 ? 1.875 5.852 4.546 1.00 96.94 195 VAL A O 1
ATOM 1485 N N . GLY A 1 196 ? 3.240 4.308 3.635 1.00 97.38 196 GLY A N 1
ATOM 1486 C CA . GLY A 1 196 ? 2.406 4.027 2.465 1.00 97.38 196 GLY A CA 1
ATOM 1487 C C . GLY A 1 196 ? 1.148 3.243 2.843 1.00 97.38 196 GLY A C 1
ATOM 1488 O O . GLY A 1 196 ? 1.244 2.163 3.430 1.00 97.38 196 GLY A O 1
ATOM 1489 N N . MET A 1 197 ? -0.021 3.758 2.469 1.00 97.88 197 MET A N 1
ATOM 1490 C CA . MET A 1 197 ? -1.316 3.218 2.877 1.00 97.88 197 MET A CA 1
ATOM 1491 C C . MET A 1 197 ? -1.592 1.832 2.294 1.00 97.88 197 MET A C 1
ATOM 1493 O O . MET A 1 197 ? -1.963 0.916 3.030 1.00 97.88 197 MET A O 1
ATOM 1497 N N . VAL A 1 198 ? -1.334 1.645 0.997 1.00 97.88 198 VAL A N 1
ATOM 1498 C CA . VAL A 1 198 ? -1.500 0.343 0.333 1.00 97.88 198 VAL A CA 1
ATOM 1499 C C . VAL A 1 198 ? -0.589 -0.705 0.969 1.00 97.88 198 VAL A C 1
ATOM 1501 O O . VAL A 1 198 ? -1.063 -1.758 1.381 1.00 97.88 198 VAL A O 1
ATOM 1504 N N . GLY A 1 199 ? 0.700 -0.400 1.149 1.00 96.06 199 GLY A N 1
ATOM 1505 C CA . GLY A 1 199 ? 1.648 -1.322 1.782 1.00 96.06 199 GLY A CA 1
ATOM 1506 C C . GLY A 1 199 ? 1.226 -1.744 3.195 1.00 96.06 199 GLY A C 1
ATOM 1507 O O . GLY A 1 199 ? 1.278 -2.929 3.515 1.00 96.06 199 GLY A O 1
ATOM 1508 N N . ALA A 1 200 ? 0.750 -0.799 4.014 1.00 96.69 200 ALA A N 1
ATOM 1509 C CA . ALA A 1 200 ? 0.226 -1.099 5.347 1.00 96.69 200 ALA A CA 1
ATOM 1510 C C . ALA A 1 200 ? -1.028 -1.988 5.294 1.00 96.69 200 ALA A C 1
ATOM 1512 O O . ALA A 1 200 ? -1.128 -2.950 6.052 1.00 96.69 200 ALA A O 1
ATOM 1513 N N . THR A 1 201 ? -1.944 -1.709 4.363 1.00 97.62 201 THR A N 1
ATOM 1514 C CA . THR A 1 201 ? -3.168 -2.498 4.142 1.00 97.62 201 THR A CA 1
ATOM 1515 C C . THR A 1 201 ? -2.843 -3.952 3.806 1.00 97.62 201 THR A C 1
ATOM 1517 O O . THR A 1 201 ? -3.416 -4.869 4.388 1.00 97.62 201 THR A O 1
ATOM 1520 N N . LEU A 1 202 ? -1.882 -4.186 2.904 1.00 96.12 202 LEU A N 1
ATOM 1521 C CA . LEU A 1 202 ? -1.536 -5.535 2.441 1.00 96.12 202 LEU A CA 1
ATOM 1522 C C . LEU A 1 202 ? -0.964 -6.439 3.542 1.00 96.12 202 LEU A C 1
ATOM 1524 O O . LEU A 1 202 ? -0.961 -7.658 3.373 1.00 96.12 202 LEU A O 1
ATOM 1528 N N . GLY A 1 203 ? -0.485 -5.858 4.647 1.00 93.88 203 GLY A N 1
ATOM 1529 C CA . GLY A 1 203 ? -0.019 -6.579 5.833 1.00 93.88 203 GLY A CA 1
ATOM 1530 C C . GLY A 1 203 ? -0.997 -6.577 7.014 1.00 93.88 203 GLY A C 1
ATOM 1531 O O . GLY A 1 203 ? -0.672 -7.149 8.049 1.00 93.88 203 GLY A O 1
ATOM 1532 N N . GLY A 1 204 ? -2.159 -5.922 6.910 1.00 94.75 204 GLY A N 1
ATOM 1533 C CA . GLY A 1 204 ? -3.051 -5.685 8.050 1.00 94.75 204 GLY A CA 1
ATOM 1534 C C . GLY A 1 204 ? -3.502 -4.237 8.131 1.00 94.75 204 GLY A C 1
ATOM 1535 O O . GLY A 1 204 ? -4.622 -3.880 7.770 1.00 94.75 204 GLY A O 1
ATOM 1536 N N . GLY A 1 205 ? -2.588 -3.402 8.617 1.00 94.38 205 GLY A N 1
ATOM 1537 C CA . GLY A 1 205 ? -2.854 -2.006 8.930 1.00 94.38 205 GLY A CA 1
ATOM 1538 C C . GLY A 1 205 ? -3.496 -1.874 10.305 1.00 94.38 205 GLY A C 1
ATOM 1539 O O . GLY A 1 205 ? -4.709 -1.751 10.431 1.00 94.38 205 GLY A O 1
ATOM 1540 N N . VAL A 1 206 ? -2.659 -1.907 11.340 1.00 92.69 206 VAL A N 1
ATOM 1541 C CA . VAL A 1 206 ? -3.063 -1.656 12.727 1.00 92.69 206 VAL A CA 1
ATOM 1542 C C . VAL A 1 206 ? -2.984 -0.158 13.001 1.00 92.69 206 VAL A C 1
ATOM 1544 O O . VAL A 1 206 ? -2.013 0.503 12.620 1.00 92.69 206 VAL A O 1
ATOM 1547 N N . GLY A 1 207 ? -4.004 0.374 13.666 1.00 90.69 207 GLY A N 1
ATOM 1548 C CA . GLY A 1 207 ? -4.149 1.804 13.887 1.00 90.69 207 GLY A CA 1
ATOM 1549 C C . GLY A 1 207 ? -5.058 2.135 15.060 1.00 90.69 207 GLY A C 1
ATOM 1550 O O . GLY A 1 207 ? -5.687 1.259 15.648 1.00 90.69 207 GLY A O 1
ATOM 1551 N N . ARG A 1 208 ? -5.148 3.427 15.384 1.00 88.12 208 ARG A N 1
ATOM 1552 C CA . ARG A 1 208 ? -5.924 3.917 16.537 1.00 88.12 208 ARG A CA 1
ATOM 1553 C C . ARG A 1 208 ? -7.432 3.719 16.388 1.00 88.12 208 ARG A C 1
ATOM 1555 O O . ARG A 1 208 ? -8.126 3.593 17.385 1.00 88.12 208 ARG A O 1
ATOM 1562 N N . TYR A 1 209 ? -7.926 3.655 15.154 1.00 91.75 209 TYR A N 1
ATOM 1563 C CA . TYR A 1 209 ? -9.346 3.441 14.861 1.00 91.75 209 TYR A CA 1
ATOM 1564 C C . TYR A 1 209 ? -9.731 1.963 14.761 1.00 91.75 209 TYR A C 1
ATOM 1566 O O . TYR A 1 209 ? -10.857 1.657 14.382 1.00 91.75 209 TYR A O 1
ATOM 1574 N N . GLN A 1 210 ? -8.838 1.035 15.125 1.00 92.06 210 GLN A N 1
ATOM 1575 C CA . GLN A 1 210 ? -9.137 -0.393 15.005 1.00 92.06 210 GLN A CA 1
ATOM 1576 C C . GLN A 1 210 ? -10.313 -0.859 15.864 1.00 92.06 210 GLN A C 1
ATOM 1578 O O . GLN A 1 210 ? -11.031 -1.768 15.464 1.00 92.06 210 GLN A O 1
ATOM 1583 N N . GLY A 1 211 ? -10.524 -0.231 17.025 1.00 92.56 211 GLY A N 1
ATOM 1584 C CA . GLY A 1 211 ? -11.661 -0.547 17.885 1.00 92.56 211 GLY A CA 1
ATOM 1585 C C . GLY A 1 211 ? -12.996 -0.063 17.313 1.00 92.56 211 GLY A C 1
ATOM 1586 O O . GLY A 1 211 ? -14.018 -0.674 17.598 1.00 92.56 211 GLY A O 1
ATOM 1587 N N . LEU A 1 212 ? -12.980 0.987 16.483 1.00 93.75 212 LEU A N 1
ATOM 1588 C CA . LEU A 1 212 ? -14.168 1.551 15.837 1.00 93.75 212 LEU A CA 1
ATOM 1589 C C . LEU A 1 212 ? -14.493 0.831 14.525 1.00 93.75 212 LEU A C 1
ATOM 1591 O O . LEU A 1 212 ? -15.628 0.418 14.313 1.00 93.75 212 LEU A O 1
ATOM 1595 N N . HIS A 1 213 ? -13.483 0.652 13.669 1.00 95.44 213 HIS A N 1
ATOM 1596 C CA . HIS A 1 213 ? -13.685 0.276 12.267 1.00 95.44 213 HIS A CA 1
ATOM 1597 C C . HIS A 1 213 ? -12.885 -0.966 11.831 1.00 95.44 213 HIS A C 1
ATOM 1599 O O . HIS A 1 213 ? -12.893 -1.310 10.654 1.00 95.44 213 HIS A O 1
ATOM 1605 N N . GLY A 1 214 ? -12.149 -1.635 12.724 1.00 96.00 214 GLY A N 1
ATOM 1606 C CA . GLY A 1 214 ? -11.271 -2.761 12.363 1.00 96.00 214 GLY A CA 1
ATOM 1607 C C . GLY A 1 214 ? -9.924 -2.341 11.755 1.00 96.00 214 GLY A C 1
ATOM 1608 O O . GLY A 1 214 ? -9.483 -1.202 11.881 1.00 96.00 214 GLY A O 1
ATOM 1609 N N . LEU A 1 215 ? -9.208 -3.263 11.117 1.00 97.50 215 LEU A N 1
ATOM 1610 C CA . LEU A 1 215 ? -7.922 -2.970 10.474 1.00 97.50 215 LEU A CA 1
ATOM 1611 C C . LEU A 1 215 ? -8.115 -2.176 9.172 1.00 97.50 215 LEU A C 1
ATOM 1613 O O . LEU A 1 215 ? -9.195 -2.170 8.588 1.00 97.50 215 LEU A O 1
ATOM 1617 N N . ILE A 1 216 ? -7.049 -1.567 8.640 1.00 97.94 216 ILE A N 1
ATOM 1618 C CA . ILE A 1 216 ? -7.122 -0.885 7.329 1.00 97.94 216 ILE A CA 1
ATOM 1619 C C . ILE A 1 216 ? -7.588 -1.864 6.234 1.00 97.94 216 ILE A C 1
ATOM 1621 O O . ILE A 1 216 ? -8.350 -1.491 5.344 1.00 97.94 216 ILE A O 1
ATOM 1625 N N . LEU A 1 217 ? -7.171 -3.136 6.307 1.00 97.44 217 LEU A N 1
ATOM 1626 C CA . LEU A 1 217 ? -7.610 -4.171 5.364 1.00 97.44 217 LEU A CA 1
ATOM 1627 C C . LEU A 1 217 ? -9.107 -4.498 5.421 1.00 97.44 217 LEU A C 1
ATOM 1629 O O . LEU A 1 217 ? -9.622 -5.041 4.443 1.00 97.44 217 LEU A O 1
ATOM 1633 N N . ASP A 1 218 ? -9.797 -4.171 6.517 1.00 98.00 218 ASP A N 1
ATOM 1634 C CA . ASP A 1 218 ? -11.235 -4.421 6.657 1.00 98.00 218 ASP A CA 1
ATOM 1635 C C . ASP A 1 218 ? -12.042 -3.390 5.861 1.00 98.00 218 ASP A C 1
ATOM 1637 O O . ASP A 1 218 ? -13.124 -3.704 5.376 1.00 98.00 218 ASP A O 1
ATOM 1641 N N . ALA A 1 219 ? -11.473 -2.199 5.638 1.00 98.25 219 ALA A N 1
ATOM 1642 C CA . ALA A 1 219 ? -12.038 -1.173 4.768 1.00 98.25 219 ALA A CA 1
ATOM 1643 C C . ALA A 1 219 ? -11.722 -1.390 3.276 1.00 98.25 219 ALA A C 1
ATOM 1645 O O . ALA A 1 219 ? -12.279 -0.698 2.430 1.00 98.25 219 ALA A O 1
ATOM 1646 N N . LEU A 1 220 ? -10.812 -2.301 2.909 1.00 98.69 220 LEU A N 1
ATOM 1647 C CA . LEU A 1 220 ? -10.440 -2.503 1.506 1.00 98.69 220 LEU A CA 1
ATOM 1648 C C . LEU A 1 220 ? -11.607 -3.131 0.725 1.00 98.69 220 LEU A C 1
ATOM 1650 O O . LEU A 1 220 ? -12.063 -4.215 1.076 1.00 98.69 220 LEU A O 1
ATOM 1654 N N . LYS A 1 221 ? -12.030 -2.506 -0.381 1.00 98.62 221 LYS A N 1
ATOM 1655 C CA . LYS A 1 221 ? -13.089 -3.013 -1.280 1.00 98.62 221 LYS A CA 1
ATOM 1656 C C . LYS A 1 221 ? -12.533 -3.744 -2.491 1.00 98.62 221 LYS A C 1
ATOM 1658 O O . LYS A 1 221 ? -13.033 -4.801 -2.883 1.00 98.62 221 LYS A O 1
ATOM 1663 N N . SER A 1 222 ? -11.518 -3.153 -3.114 1.00 98.75 222 SER A N 1
ATOM 1664 C CA . SER A 1 222 ? -10.915 -3.674 -4.336 1.00 98.75 222 SER A CA 1
ATOM 1665 C C . SER A 1 222 ? -9.531 -3.094 -4.586 1.00 98.75 222 SER A C 1
ATOM 1667 O O . SER A 1 222 ? -9.184 -2.024 -4.085 1.00 98.75 222 SER A O 1
ATOM 1669 N N . VAL A 1 223 ? -8.751 -3.783 -5.416 1.00 98.75 223 VAL A N 1
ATOM 1670 C CA . VAL A 1 223 ? -7.492 -3.270 -5.958 1.00 98.75 223 VAL A CA 1
ATOM 1671 C C . VAL A 1 223 ? -7.384 -3.510 -7.458 1.00 98.75 223 VAL A C 1
ATOM 1673 O O . VAL A 1 223 ? -7.914 -4.494 -7.977 1.00 98.75 223 VAL A O 1
ATOM 1676 N N . GLN A 1 224 ? -6.628 -2.640 -8.121 1.00 98.69 224 GLN A N 1
ATOM 1677 C CA . GLN A 1 224 ? -6.022 -2.901 -9.419 1.00 98.69 224 GLN A CA 1
ATOM 1678 C C . GLN A 1 224 ? -4.621 -3.472 -9.179 1.00 98.69 224 GLN A C 1
ATOM 1680 O O . GLN A 1 224 ? -3.767 -2.812 -8.580 1.00 98.69 224 GLN A O 1
ATOM 1685 N N . LEU A 1 225 ? -4.402 -4.714 -9.607 1.00 98.31 225 LEU A N 1
ATOM 1686 C CA . LEU A 1 225 ? -3.179 -5.476 -9.367 1.00 98.31 225 LEU A CA 1
ATOM 1687 C C . LEU A 1 225 ? -2.512 -5.818 -10.699 1.00 98.31 225 LEU A C 1
ATOM 1689 O O . LEU A 1 225 ? -3.146 -6.423 -11.560 1.00 98.31 225 LEU A O 1
ATOM 1693 N N . VAL A 1 226 ? -1.230 -5.487 -10.845 1.00 98.06 226 VAL A N 1
ATOM 1694 C CA . VAL A 1 226 ? -0.381 -6.059 -11.896 1.00 98.06 226 VAL A CA 1
ATOM 1695 C C . VAL A 1 226 ? 0.194 -7.379 -11.388 1.00 98.06 226 VAL A C 1
ATOM 1697 O O . VAL A 1 226 ? 0.917 -7.410 -10.388 1.00 98.06 226 VAL A O 1
ATOM 1700 N N . THR A 1 227 ? -0.165 -8.475 -12.051 1.00 94.38 227 THR A N 1
ATOM 1701 C CA . THR A 1 227 ? 0.284 -9.835 -11.723 1.00 94.38 227 THR A CA 1
ATOM 1702 C C . THR A 1 227 ? 1.738 -10.055 -12.156 1.00 94.38 227 THR A C 1
ATOM 1704 O O . THR A 1 227 ? 2.279 -9.261 -12.927 1.00 94.38 227 THR A O 1
ATOM 1707 N N . PRO A 1 228 ? 2.396 -11.150 -11.736 1.00 88.75 228 PRO A N 1
ATOM 1708 C CA . PRO A 1 228 ? 3.766 -11.434 -12.171 1.00 88.75 228 PRO A CA 1
ATOM 1709 C C . PRO A 1 228 ? 3.910 -11.718 -13.678 1.00 88.75 228 PRO A C 1
ATOM 1711 O O . PRO A 1 228 ? 5.000 -11.572 -14.217 1.00 88.75 228 PRO A O 1
ATOM 1714 N N . THR A 1 229 ? 2.821 -12.081 -14.369 1.00 88.81 229 THR A N 1
ATOM 1715 C CA . THR A 1 229 ? 2.760 -12.184 -15.844 1.00 88.81 229 THR A CA 1
ATOM 1716 C C . THR A 1 229 ? 2.615 -10.821 -16.526 1.00 88.81 229 THR A C 1
ATOM 1718 O O . THR A 1 229 ? 2.674 -10.718 -17.751 1.00 88.81 229 THR A O 1
ATOM 1721 N N . GLY A 1 230 ? 2.444 -9.760 -15.735 1.00 92.44 230 GLY A N 1
ATOM 1722 C CA . GLY A 1 230 ? 2.232 -8.397 -16.196 1.00 92.44 230 GLY A CA 1
ATOM 1723 C C . GLY A 1 230 ? 0.806 -8.120 -16.660 1.00 92.44 230 GLY A C 1
ATOM 1724 O O . GLY A 1 230 ? 0.605 -7.195 -17.446 1.00 92.44 230 GLY A O 1
ATOM 1725 N N . ASP A 1 231 ? -0.182 -8.891 -16.209 1.00 95.56 231 ASP A N 1
ATOM 1726 C CA . ASP A 1 231 ? -1.592 -8.631 -16.500 1.00 95.56 231 ASP A CA 1
ATOM 1727 C C . ASP A 1 231 ? -2.182 -7.704 -15.440 1.00 95.56 231 ASP A C 1
ATOM 1729 O O . ASP A 1 231 ? -1.923 -7.868 -14.248 1.00 95.56 231 ASP A O 1
ATOM 1733 N N . LEU A 1 232 ? -2.985 -6.730 -15.867 1.00 98.19 232 LEU A N 1
ATOM 1734 C CA . LEU A 1 232 ? -3.758 -5.898 -14.954 1.00 98.19 232 LEU A CA 1
ATOM 1735 C C . LEU A 1 232 ? -5.086 -6.590 -14.653 1.00 98.19 232 LEU A C 1
ATOM 1737 O O . LEU A 1 232 ? -5.885 -6.821 -15.559 1.00 98.19 232 LEU A O 1
ATOM 1741 N N . ILE A 1 233 ? -5.344 -6.868 -13.380 1.00 98.12 233 ILE A N 1
ATOM 1742 C CA . ILE A 1 233 ? -6.598 -7.473 -12.930 1.00 98.12 233 ILE A CA 1
ATOM 1743 C C . ILE A 1 233 ? -7.236 -6.662 -11.806 1.00 98.12 233 ILE A C 1
ATOM 1745 O O . ILE A 1 233 ? -6.553 -6.043 -10.989 1.00 98.12 233 ILE A O 1
ATOM 1749 N N . THR A 1 234 ? -8.562 -6.726 -11.733 1.00 98.62 234 THR A N 1
ATOM 1750 C CA . THR A 1 234 ? -9.330 -6.244 -10.585 1.00 98.62 234 THR A CA 1
ATOM 1751 C C . THR A 1 234 ? -9.502 -7.373 -9.578 1.00 98.62 234 THR A C 1
ATOM 1753 O O . THR A 1 234 ? -9.905 -8.484 -9.933 1.00 98.62 234 THR A O 1
ATOM 1756 N N . VAL A 1 235 ? -9.200 -7.098 -8.313 1.00 98.44 235 VAL A N 1
ATOM 1757 C CA . VAL A 1 235 ? -9.308 -8.065 -7.218 1.00 98.44 235 VAL A CA 1
ATOM 1758 C C . VAL A 1 235 ? -10.209 -7.490 -6.132 1.00 98.44 235 VAL A C 1
ATOM 1760 O O . VAL A 1 235 ? -9.929 -6.414 -5.612 1.00 98.44 235 VAL A O 1
ATOM 1763 N N . SER A 1 236 ? -11.295 -8.186 -5.805 1.00 98.56 236 SER A N 1
ATOM 1764 C CA . SER A 1 236 ? -12.344 -7.735 -4.886 1.00 98.56 236 SER A CA 1
ATOM 1765 C C . SER A 1 236 ? -13.086 -8.917 -4.245 1.00 98.56 236 SER A C 1
ATOM 1767 O O . SER A 1 236 ? -12.855 -10.086 -4.560 1.00 98.56 236 SER A O 1
ATOM 1769 N N . ALA A 1 237 ? -14.055 -8.625 -3.375 1.00 97.44 237 ALA A N 1
ATOM 1770 C CA . ALA A 1 237 ? -14.952 -9.641 -2.821 1.00 97.44 237 ALA A CA 1
ATOM 1771 C C . ALA A 1 237 ? -15.847 -10.328 -3.878 1.00 97.44 237 ALA A C 1
ATOM 1773 O O . ALA A 1 237 ? -16.414 -11.392 -3.614 1.00 97.44 237 ALA A O 1
ATOM 1774 N N . THR A 1 238 ? -15.983 -9.748 -5.075 1.00 97.62 238 THR A N 1
ATOM 1775 C CA . THR A 1 238 ? -16.808 -10.277 -6.173 1.00 97.62 238 THR A CA 1
ATOM 1776 C C . THR A 1 238 ? -15.984 -10.849 -7.329 1.00 97.62 238 THR A C 1
ATOM 1778 O O . THR A 1 238 ? -16.488 -11.721 -8.034 1.00 97.62 238 THR A O 1
ATOM 1781 N N . GLN A 1 239 ? -14.712 -10.462 -7.470 1.00 97.38 239 GLN A N 1
ATOM 1782 C CA . GLN A 1 239 ? -13.821 -10.857 -8.566 1.00 97.38 239 GLN A CA 1
ATOM 1783 C C . GLN A 1 239 ? -12.444 -11.272 -8.028 1.00 97.38 239 GLN A C 1
ATOM 1785 O O . GLN A 1 239 ? -11.843 -10.539 -7.254 1.00 97.38 239 GLN A O 1
ATOM 1790 N N . ASN A 1 240 ? -11.913 -12.433 -8.436 1.00 96.75 240 ASN A N 1
ATOM 1791 C CA . ASN A 1 240 ? -10.657 -12.984 -7.888 1.00 96.75 240 ASN A CA 1
ATOM 1792 C C . ASN A 1 240 ? -10.677 -13.092 -6.342 1.00 96.75 240 ASN A C 1
ATOM 1794 O O . ASN A 1 240 ? -9.762 -12.645 -5.655 1.00 96.75 240 ASN A O 1
ATOM 1798 N N . LYS A 1 241 ? -11.760 -13.649 -5.784 1.00 96.62 241 LYS A N 1
ATOM 1799 C CA . LYS A 1 241 ? -12.072 -13.628 -4.338 1.00 96.62 241 LYS A CA 1
ATOM 1800 C C . LYS A 1 241 ? -11.022 -14.318 -3.460 1.00 96.62 241 LYS A C 1
ATOM 1802 O O . LYS A 1 241 ? -10.758 -13.882 -2.342 1.00 96.62 241 LYS A O 1
ATOM 1807 N N . ASP A 1 242 ? -10.439 -15.396 -3.972 1.00 93.44 242 ASP A N 1
ATOM 1808 C CA . ASP A 1 242 ? -9.324 -16.139 -3.378 1.00 93.44 242 ASP A CA 1
ATOM 1809 C C . ASP A 1 242 ? -8.093 -15.242 -3.207 1.00 93.44 242 ASP A C 1
ATOM 1811 O O . ASP A 1 242 ? -7.511 -15.140 -2.125 1.00 93.44 242 ASP A O 1
ATOM 1815 N N . LEU A 1 243 ? -7.751 -14.517 -4.267 1.00 94.88 243 LEU A N 1
ATOM 1816 C CA . LEU A 1 243 ? -6.667 -13.552 -4.260 1.00 94.88 243 LEU A CA 1
ATOM 1817 C C . LEU A 1 243 ? -6.987 -12.349 -3.370 1.00 94.88 243 LEU A C 1
ATOM 1819 O O . LEU A 1 243 ? -6.118 -11.885 -2.641 1.00 94.88 243 LEU A O 1
ATOM 1823 N N . PHE A 1 244 ? -8.235 -11.880 -3.358 1.00 97.44 244 PHE A N 1
ATOM 1824 C CA . PHE A 1 244 ? -8.667 -10.790 -2.484 1.00 97.44 244 PHE A CA 1
ATOM 1825 C C . PHE A 1 244 ? -8.532 -11.139 -0.999 1.00 97.44 244 PHE A C 1
ATOM 1827 O O . PHE A 1 244 ? -8.128 -10.305 -0.189 1.00 97.44 244 PHE A O 1
ATOM 1834 N N . TRP A 1 245 ? -8.824 -12.387 -0.631 1.00 95.44 245 TRP A N 1
ATOM 1835 C CA . TRP A 1 245 ? -8.526 -12.891 0.705 1.00 95.44 245 TRP A CA 1
ATOM 1836 C C . TRP A 1 245 ? -7.016 -12.872 0.984 1.00 95.44 245 TRP A C 1
ATOM 1838 O O . TRP A 1 245 ? -6.601 -12.352 2.015 1.00 95.44 245 TRP A O 1
ATOM 1848 N N . GLY A 1 246 ? -6.190 -13.362 0.051 1.00 94.00 246 GLY A N 1
ATOM 1849 C CA . GLY A 1 246 ? -4.730 -13.405 0.213 1.00 94.00 246 GLY A CA 1
ATOM 1850 C C . GLY A 1 246 ? -4.068 -12.024 0.296 1.00 94.00 246 GLY A C 1
ATOM 1851 O O . GLY A 1 246 ? -3.108 -11.841 1.047 1.00 94.00 246 GLY A O 1
ATOM 1852 N N . LEU A 1 247 ? -4.596 -11.039 -0.436 1.00 95.62 247 LEU A N 1
ATOM 1853 C CA . LEU A 1 247 ? -4.095 -9.665 -0.428 1.00 95.62 247 LEU A CA 1
ATOM 1854 C C . LEU A 1 247 ? -4.272 -8.968 0.924 1.00 95.62 247 LEU A C 1
ATOM 1856 O O . LEU A 1 247 ? -3.453 -8.126 1.287 1.00 95.62 247 LEU A O 1
ATOM 1860 N N . ARG A 1 248 ? -5.297 -9.343 1.691 1.00 95.62 248 ARG A N 1
ATOM 1861 C CA . ARG A 1 248 ? -5.595 -8.788 3.016 1.00 95.62 248 ARG A CA 1
ATOM 1862 C C . ARG A 1 248 ? -4.788 -9.508 4.103 1.00 95.62 248 ARG A C 1
ATOM 1864 O O . ARG A 1 248 ? -5.331 -10.263 4.903 1.00 95.62 248 ARG A O 1
ATOM 1871 N N . GLY A 1 249 ? -3.472 -9.284 4.105 1.00 91.94 249 GLY A N 1
ATOM 1872 C CA . GLY A 1 249 ? -2.539 -9.752 5.142 1.00 91.94 249 GLY A CA 1
ATOM 1873 C C . GLY A 1 249 ? -1.246 -10.377 4.606 1.00 91.94 249 GLY A C 1
ATOM 1874 O O . GLY A 1 249 ? -0.211 -10.295 5.262 1.00 91.94 249 GLY A O 1
ATOM 1875 N N . ALA A 1 250 ? -1.274 -10.965 3.406 1.00 89.69 250 ALA A N 1
ATOM 1876 C CA . ALA A 1 250 ? -0.098 -11.542 2.744 1.00 89.69 250 ALA A CA 1
ATOM 1877 C C . ALA A 1 250 ? 0.166 -10.901 1.369 1.00 89.69 250 ALA A C 1
ATOM 1879 O O . ALA A 1 250 ? 0.785 -11.515 0.495 1.00 89.69 250 ALA A O 1
ATOM 1880 N N . GLY A 1 251 ? -0.333 -9.682 1.146 1.00 81.50 251 GLY A N 1
ATOM 1881 C CA . GLY A 1 251 ? -0.572 -9.174 -0.201 1.00 81.50 251 GLY A CA 1
ATOM 1882 C C . GLY A 1 251 ? 0.655 -8.846 -1.041 1.00 81.50 251 GLY A C 1
ATOM 1883 O O . GLY A 1 251 ? 0.606 -8.965 -2.262 1.00 81.50 251 GLY A O 1
ATOM 1884 N N . PHE A 1 252 ? 1.782 -8.545 -0.401 1.00 84.50 252 PHE A N 1
ATOM 1885 C CA . PHE A 1 252 ? 3.062 -8.264 -1.063 1.00 84.50 252 PHE A CA 1
ATOM 1886 C C . PHE A 1 252 ? 3.644 -9.455 -1.855 1.00 84.50 252 PHE 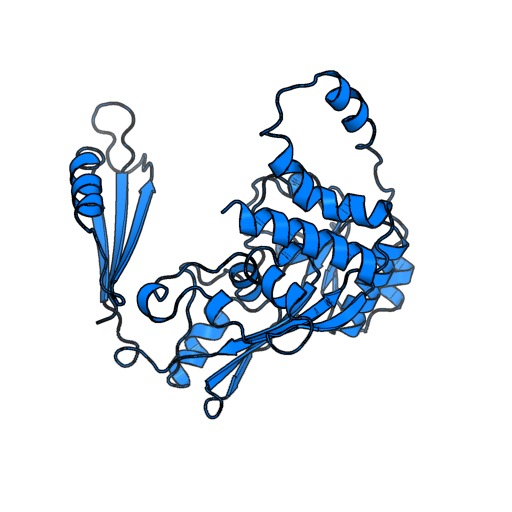A C 1
ATOM 1888 O O . PHE A 1 252 ? 4.652 -9.290 -2.534 1.00 84.50 252 PHE A O 1
ATOM 1895 N N . ASN A 1 253 ? 3.024 -10.642 -1.796 1.00 84.44 253 ASN A N 1
ATOM 1896 C CA . ASN A 1 253 ? 3.470 -11.843 -2.514 1.00 84.44 253 ASN A 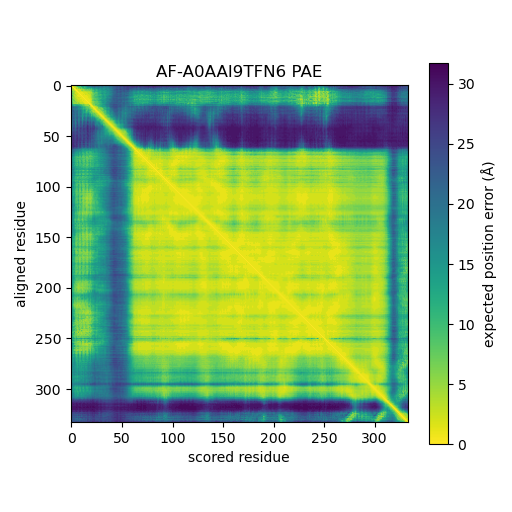CA 1
ATOM 1897 C C . ASN A 1 253 ? 2.814 -12.043 -3.889 1.00 84.44 253 ASN A C 1
ATOM 1899 O O . ASN A 1 253 ? 3.290 -12.861 -4.672 1.00 84.44 253 ASN A O 1
ATOM 1903 N N . TYR A 1 254 ? 1.713 -11.349 -4.186 1.00 89.00 254 TYR A N 1
ATOM 1904 C CA . TYR A 1 254 ? 0.862 -11.714 -5.327 1.00 89.00 254 TYR A CA 1
ATOM 1905 C C . TYR A 1 254 ? 0.950 -10.766 -6.524 1.00 89.00 254 TYR A C 1
ATOM 1907 O O . TYR A 1 254 ? 0.394 -11.055 -7.579 1.00 89.00 254 TYR A O 1
ATOM 1915 N N . GLY A 1 255 ? 1.637 -9.635 -6.391 1.00 94.12 255 GLY A N 1
ATOM 1916 C CA . GLY A 1 255 ? 1.774 -8.659 -7.465 1.00 94.12 255 GLY A CA 1
ATOM 1917 C C . GLY A 1 255 ? 1.945 -7.247 -6.933 1.00 94.12 255 GLY A C 1
ATOM 1918 O O . GLY A 1 255 ? 2.196 -7.037 -5.745 1.00 94.12 255 GLY A O 1
ATOM 1919 N N . ILE A 1 256 ? 1.793 -6.277 -7.828 1.00 98.00 256 ILE A N 1
ATOM 1920 C CA . ILE A 1 256 ? 1.978 -4.860 -7.525 1.00 98.00 256 ILE A CA 1
ATOM 1921 C C . ILE A 1 256 ? 0.633 -4.151 -7.620 1.00 98.00 256 ILE A C 1
ATOM 1923 O O . ILE A 1 256 ? 0.015 -4.102 -8.683 1.00 98.00 256 ILE A O 1
ATOM 1927 N N . VAL A 1 257 ? 0.170 -3.607 -6.495 1.00 98.44 257 VAL A N 1
ATOM 1928 C CA . VAL A 1 257 ? -1.074 -2.835 -6.435 1.00 98.44 257 VAL A CA 1
ATOM 1929 C C . VAL A 1 257 ? -0.815 -1.420 -6.943 1.00 98.44 257 VAL A C 1
ATOM 1931 O O . VAL A 1 257 ? -0.057 -0.668 -6.333 1.00 98.44 257 VAL A O 1
ATOM 1934 N N . THR A 1 258 ? -1.459 -1.053 -8.049 1.00 98.44 258 THR A N 1
ATOM 1935 C CA . THR A 1 258 ? -1.362 0.290 -8.645 1.00 98.44 258 THR A CA 1
ATOM 1936 C C . THR A 1 258 ? -2.435 1.230 -8.117 1.00 98.44 258 THR A C 1
ATOM 1938 O O . THR A 1 258 ? -2.201 2.434 -8.029 1.00 98.44 258 THR A O 1
ATOM 1941 N N . SER A 1 259 ? -3.591 0.685 -7.731 1.00 98.62 259 SER A N 1
ATOM 1942 C CA . SER A 1 259 ? -4.689 1.429 -7.120 1.00 98.62 259 SER A CA 1
ATOM 1943 C C . SER A 1 259 ? -5.477 0.560 -6.142 1.00 98.62 259 SER A C 1
ATOM 1945 O O . SER A 1 259 ? -5.641 -0.639 -6.368 1.00 98.62 259 SER A O 1
ATOM 1947 N N . ALA A 1 260 ? -5.974 1.162 -5.065 1.00 98.81 260 ALA A N 1
ATOM 1948 C CA . ALA A 1 260 ? -6.796 0.515 -4.050 1.00 98.81 260 ALA A CA 1
ATOM 1949 C C . ALA A 1 260 ? -8.000 1.395 -3.700 1.00 98.81 260 ALA A C 1
ATOM 1951 O O . ALA A 1 260 ? -7.858 2.608 -3.557 1.00 98.81 260 ALA A O 1
ATOM 1952 N N . THR A 1 261 ? -9.175 0.782 -3.569 1.00 98.94 261 THR A N 1
ATOM 1953 C CA . THR A 1 261 ? -10.417 1.453 -3.164 1.00 98.94 261 THR A CA 1
ATOM 1954 C C . THR A 1 261 ? -10.840 0.967 -1.791 1.00 98.94 261 THR A C 1
ATOM 1956 O O . THR A 1 261 ? -10.868 -0.241 -1.547 1.00 98.94 261 THR A O 1
ATOM 1959 N N . TYR A 1 262 ? -11.191 1.908 -0.924 1.00 98.88 262 TYR A N 1
ATOM 1960 C CA . TYR A 1 262 ? -11.567 1.682 0.462 1.00 98.88 262 TYR A CA 1
ATOM 1961 C C . TYR A 1 262 ? -12.954 2.248 0.746 1.00 98.88 262 TYR A C 1
ATOM 1963 O O . TYR A 1 262 ? -13.324 3.271 0.169 1.00 98.88 262 TYR A O 1
ATOM 1971 N N . ASP A 1 263 ? -13.687 1.610 1.652 1.00 98.69 263 ASP A N 1
ATOM 1972 C CA . ASP A 1 263 ? -14.780 2.250 2.376 1.00 98.69 263 ASP A CA 1
ATOM 1973 C C . ASP A 1 263 ? -14.202 3.300 3.339 1.00 98.69 263 ASP A C 1
ATOM 1975 O O . ASP A 1 263 ? -13.138 3.106 3.931 1.00 98.69 263 ASP A O 1
ATOM 1979 N N . VAL A 1 264 ? -14.897 4.426 3.477 1.00 98.62 264 VAL A N 1
ATOM 1980 C CA . VAL A 1 264 ? -14.578 5.479 4.448 1.00 98.62 264 VAL A CA 1
ATOM 1981 C C . VAL A 1 264 ? -15.790 5.751 5.326 1.00 98.62 264 VAL A C 1
ATOM 1983 O O . VAL A 1 264 ? -16.931 5.540 4.917 1.00 98.62 264 VAL A O 1
ATOM 1986 N N . TYR A 1 265 ? -15.542 6.226 6.537 1.00 98.06 265 TYR A N 1
ATOM 1987 C CA . TYR A 1 265 ? -16.551 6.376 7.580 1.00 98.06 265 TYR A CA 1
ATOM 1988 C C . TYR A 1 265 ? -16.824 7.852 7.836 1.00 98.06 265 TYR A C 1
ATOM 1990 O O . TYR A 1 265 ? -15.989 8.696 7.518 1.00 98.06 265 TYR A O 1
ATOM 1998 N N . ASP A 1 266 ? -17.986 8.182 8.389 1.00 97.50 266 ASP A N 1
ATOM 1999 C CA . ASP A 1 266 ? -18.234 9.536 8.888 1.00 97.50 266 ASP A CA 1
ATOM 2000 C C . ASP A 1 266 ? -17.298 9.853 10.056 1.00 97.50 266 ASP A C 1
ATOM 2002 O O . ASP A 1 266 ? -16.891 8.955 10.793 1.00 97.50 266 ASP A O 1
ATOM 2006 N N . LEU A 1 267 ? -16.963 11.134 10.226 1.00 96.44 267 LEU A N 1
ATOM 2007 C CA . LEU A 1 267 ? -16.131 11.577 11.342 1.00 96.44 267 LEU A CA 1
ATOM 2008 C C . LEU A 1 267 ? -16.733 11.161 12.688 1.00 96.44 267 LEU A C 1
ATOM 2010 O O . LEU A 1 267 ? -17.804 11.636 13.079 1.00 96.44 267 LEU A O 1
ATOM 2014 N N . THR A 1 268 ? -15.989 10.367 13.450 1.00 93.62 268 THR A N 1
ATOM 2015 C CA . THR A 1 268 ? -16.326 10.083 14.842 1.00 93.62 268 THR A CA 1
ATOM 2016 C C . THR A 1 268 ? -16.143 11.369 15.648 1.00 93.62 268 THR A C 1
ATOM 2018 O O . THR A 1 268 ? -15.093 12.009 15.571 1.00 93.62 268 THR A O 1
ATOM 2021 N N . ASN A 1 269 ? -17.179 11.788 16.385 1.00 91.75 269 ASN A N 1
ATOM 2022 C CA . ASN A 1 269 ? -17.165 12.999 17.221 1.00 91.75 269 ASN A CA 1
ATOM 2023 C C . ASN A 1 269 ? -16.654 14.253 16.492 1.00 91.75 269 ASN A C 1
ATOM 2025 O O . ASN A 1 269 ? -15.834 15.026 16.995 1.00 91.75 269 ASN A O 1
ATOM 2029 N N . ASN A 1 270 ? -17.125 14.440 15.255 1.00 92.44 270 ASN A N 1
ATOM 2030 C CA . ASN A 1 270 ? -16.731 15.553 14.387 1.00 92.44 270 ASN A CA 1
ATOM 2031 C C . ASN A 1 270 ? -15.203 15.645 14.170 1.00 92.44 270 ASN A C 1
ATOM 2033 O O . ASN A 1 270 ? -14.672 16.720 13.897 1.00 92.44 270 ASN A O 1
ATOM 2037 N N . GLY A 1 271 ? -14.495 14.519 14.315 1.00 89.88 271 GLY A N 1
ATOM 2038 C CA . GLY A 1 271 ? -13.047 14.390 14.182 1.00 89.88 271 GLY A CA 1
ATOM 2039 C C . GLY A 1 271 ? -12.253 14.866 15.400 1.00 89.88 271 GLY A C 1
ATOM 2040 O O . GLY A 1 271 ? -11.027 14.958 15.329 1.00 89.88 271 GLY A O 1
ATOM 2041 N N . ASN A 1 272 ? -12.919 15.159 16.520 1.00 90.69 272 ASN A N 1
ATOM 2042 C CA . ASN A 1 272 ? -12.242 15.474 17.770 1.00 90.69 272 ASN A CA 1
ATOM 2043 C C . ASN A 1 272 ? -11.691 14.198 18.412 1.00 90.69 272 ASN A C 1
ATOM 2045 O O . ASN A 1 272 ? -12.384 13.193 18.553 1.00 90.69 272 ASN A O 1
ATOM 2049 N N . VAL A 1 273 ? -10.430 14.250 18.838 1.00 88.88 273 VAL A N 1
ATOM 2050 C CA . VAL A 1 273 ? -9.745 13.131 19.493 1.00 88.88 273 VAL A CA 1
ATOM 2051 C C . VAL A 1 273 ? -8.997 13.657 20.711 1.00 88.88 273 VAL A C 1
ATOM 2053 O O . VAL A 1 273 ? -8.248 14.629 20.611 1.00 88.88 273 VAL A O 1
ATOM 2056 N N . LEU A 1 274 ? -9.163 12.997 21.856 1.00 89.75 274 LEU A N 1
ATOM 2057 C CA . LEU A 1 274 ? -8.343 13.232 23.036 1.00 89.75 274 LEU A CA 1
ATOM 2058 C C . LEU A 1 274 ? -7.085 12.361 22.953 1.00 89.75 274 LEU A C 1
ATOM 2060 O O . LEU A 1 274 ? -7.149 11.135 22.866 1.00 89.75 274 LEU A O 1
ATOM 2064 N N . HIS A 1 275 ? -5.919 12.989 23.017 1.00 86.38 275 HIS A N 1
ATOM 2065 C CA . HIS A 1 275 ? -4.636 12.297 23.055 1.00 86.38 275 HIS A CA 1
ATOM 2066 C C . HIS A 1 275 ? -3.900 12.660 24.342 1.00 86.38 275 HIS A C 1
ATOM 2068 O O . HIS A 1 275 ? -3.732 13.841 24.641 1.00 86.38 275 HIS A O 1
ATOM 2074 N N . VAL A 1 276 ? -3.476 11.648 25.101 1.00 87.00 276 VAL A N 1
ATOM 2075 C CA . VAL A 1 276 ? -2.766 11.817 26.371 1.00 87.00 276 VAL A CA 1
ATOM 2076 C C . VAL A 1 276 ? -1.529 10.927 26.379 1.00 87.00 276 VAL A C 1
ATOM 2078 O O . VAL A 1 276 ? -1.622 9.707 26.259 1.00 87.00 276 VAL A O 1
ATOM 2081 N N . ASP A 1 277 ? -0.361 11.535 26.553 1.00 84.31 277 ASP A N 1
ATOM 2082 C CA . ASP A 1 277 ? 0.907 10.821 26.676 1.00 84.31 277 ASP A CA 1
ATOM 2083 C C . ASP A 1 277 ? 1.315 10.746 28.157 1.00 84.31 277 ASP A C 1
ATOM 2085 O O . ASP A 1 277 ? 1.356 11.762 28.850 1.00 84.31 277 ASP A O 1
ATOM 2089 N N . PHE A 1 278 ? 1.648 9.545 28.633 1.00 83.19 278 PHE A N 1
ATOM 2090 C CA . PHE A 1 278 ? 2.197 9.308 29.966 1.00 83.19 278 PHE A CA 1
ATOM 2091 C C . PHE A 1 278 ? 3.609 8.727 29.856 1.00 83.19 278 PHE A C 1
ATOM 2093 O O . PHE A 1 278 ? 3.898 7.875 29.012 1.00 83.19 278 PHE A O 1
ATOM 2100 N N . MET A 1 279 ? 4.500 9.168 30.740 1.00 82.19 279 MET A N 1
ATOM 2101 C CA . MET A 1 279 ? 5.855 8.634 30.851 1.00 82.19 279 MET A CA 1
ATOM 2102 C C . MET A 1 279 ? 6.045 8.047 32.239 1.00 82.19 279 MET A C 1
ATOM 2104 O O . MET A 1 279 ? 5.804 8.724 33.238 1.00 82.19 279 MET A O 1
ATOM 2108 N N . PHE A 1 280 ? 6.495 6.797 32.289 1.00 80.38 280 PHE A N 1
ATOM 2109 C CA . PHE A 1 280 ? 6.758 6.095 33.535 1.00 80.38 280 PHE A CA 1
ATOM 2110 C C . PHE A 1 280 ? 8.250 5.748 33.628 1.00 80.38 280 PHE A C 1
ATOM 2112 O O . PHE A 1 280 ? 8.840 5.297 32.637 1.00 80.38 280 PHE A O 1
ATOM 2119 N N . PRO A 1 281 ? 8.886 5.947 34.798 1.00 81.56 281 PRO A N 1
ATOM 2120 C CA . PRO A 1 281 ? 10.227 5.434 35.030 1.00 81.56 281 PRO A CA 1
ATOM 2121 C C . PRO A 1 281 ? 10.217 3.902 34.994 1.00 81.56 281 PRO A C 1
ATOM 2123 O O . PRO A 1 281 ? 9.208 3.267 35.307 1.00 81.56 281 PRO A O 1
ATOM 2126 N N . ALA A 1 282 ? 11.369 3.307 34.677 1.00 79.06 282 ALA A N 1
ATOM 2127 C CA . ALA A 1 282 ? 11.530 1.853 34.593 1.00 79.06 282 ALA A CA 1
ATOM 2128 C C . ALA A 1 282 ? 11.075 1.113 35.867 1.00 79.06 282 ALA A C 1
ATOM 2130 O O . ALA A 1 282 ? 10.580 -0.012 35.796 1.00 79.06 282 ALA A O 1
ATOM 2131 N N . SER A 1 283 ? 11.209 1.758 37.031 1.00 83.94 283 SER A N 1
ATOM 2132 C CA . SER A 1 283 ? 10.784 1.229 38.331 1.00 83.94 283 SER A CA 1
ATOM 2133 C C . SER A 1 283 ? 9.275 0.988 38.451 1.00 83.94 283 SER A C 1
ATOM 2135 O O . SER A 1 283 ? 8.861 0.237 39.328 1.00 83.94 283 SER A O 1
ATOM 2137 N N . LEU A 1 284 ? 8.452 1.581 37.580 1.00 86.12 284 LEU A N 1
ATOM 2138 C CA . LEU A 1 284 ? 6.996 1.397 37.559 1.00 86.12 284 LEU A CA 1
ATOM 2139 C C . LEU A 1 284 ? 6.514 0.444 36.453 1.00 86.12 284 LEU A C 1
ATOM 2141 O O . LEU A 1 284 ? 5.306 0.321 36.252 1.00 86.12 284 LEU A O 1
ATOM 2145 N N . ASN A 1 285 ? 7.420 -0.249 35.752 1.00 82.56 285 ASN A N 1
ATOM 2146 C CA . ASN A 1 285 ? 7.059 -1.156 34.655 1.00 82.56 285 ASN A CA 1
ATOM 2147 C C . ASN A 1 285 ? 6.063 -2.243 35.089 1.00 82.56 285 ASN A C 1
ATOM 2149 O O . ASN A 1 285 ? 5.099 -2.503 34.374 1.00 82.56 285 ASN A O 1
ATOM 2153 N N . GLU A 1 286 ? 6.265 -2.859 36.257 1.00 86.25 286 GLU A N 1
ATOM 2154 C CA . GLU A 1 286 ? 5.362 -3.901 36.764 1.00 86.25 286 GLU A CA 1
ATOM 2155 C C . GLU A 1 286 ? 3.955 -3.345 37.020 1.00 86.25 286 GLU A C 1
ATOM 2157 O O . GLU A 1 286 ? 2.977 -3.865 36.484 1.00 86.25 286 GLU A O 1
ATOM 2162 N N . SER A 1 287 ? 3.850 -2.236 37.758 1.00 88.06 287 SER A N 1
ATOM 2163 C CA . SER A 1 287 ? 2.573 -1.560 38.017 1.00 88.06 287 SER A CA 1
ATOM 2164 C C . SER A 1 287 ? 1.854 -1.183 36.721 1.00 88.06 287 SER A C 1
ATOM 2166 O O . SER A 1 287 ? 0.645 -1.373 36.604 1.00 88.06 287 SER A O 1
ATOM 2168 N N . PHE A 1 288 ? 2.597 -0.691 35.727 1.00 84.81 288 PHE A N 1
ATOM 2169 C CA . PHE A 1 288 ? 2.055 -0.338 34.422 1.00 84.81 288 PHE A CA 1
ATOM 2170 C C . PHE A 1 288 ? 1.463 -1.551 33.685 1.00 84.81 288 PHE A C 1
ATOM 2172 O O . PHE A 1 288 ? 0.312 -1.504 33.245 1.00 84.81 288 PHE A O 1
ATOM 2179 N N . PHE A 1 289 ? 2.210 -2.653 33.578 1.00 84.12 289 PHE A N 1
ATOM 2180 C CA . PHE A 1 289 ? 1.714 -3.859 32.912 1.00 84.12 289 PHE A CA 1
ATOM 2181 C C . PHE A 1 289 ? 0.584 -4.539 33.685 1.00 84.12 289 PHE A C 1
ATOM 2183 O O . PHE A 1 289 ? -0.324 -5.070 33.051 1.00 84.12 289 PHE A O 1
ATOM 2190 N N . ASN A 1 290 ? 0.573 -4.460 35.018 1.00 88.81 290 ASN A N 1
ATOM 2191 C CA . ASN A 1 290 ? -0.545 -4.936 35.834 1.00 88.81 290 ASN A CA 1
ATOM 2192 C C . ASN A 1 290 ? -1.827 -4.139 35.552 1.00 88.81 290 ASN A C 1
ATOM 2194 O O . ASN A 1 290 ? -2.899 -4.727 35.412 1.00 88.81 290 ASN A O 1
ATOM 2198 N N . ILE A 1 291 ? -1.725 -2.815 35.387 1.00 85.38 291 ILE A N 1
ATOM 2199 C CA . ILE A 1 291 ? -2.857 -1.979 34.964 1.00 85.38 291 ILE A CA 1
ATOM 2200 C C . ILE A 1 291 ? -3.316 -2.374 33.558 1.00 85.38 291 ILE A C 1
ATOM 2202 O O . ILE A 1 291 ? -4.507 -2.599 33.360 1.00 85.38 291 ILE A O 1
ATOM 2206 N N . LEU A 1 292 ? -2.402 -2.519 32.590 1.00 83.19 292 LEU A N 1
ATOM 2207 C CA . LEU A 1 292 ? -2.769 -2.962 31.240 1.00 83.19 292 LEU A CA 1
ATOM 2208 C C . LEU A 1 292 ? -3.463 -4.330 31.246 1.00 83.19 292 LEU A C 1
ATOM 2210 O O . LEU A 1 292 ? -4.479 -4.496 30.578 1.00 83.19 292 LEU A O 1
ATOM 2214 N N . ALA A 1 293 ? -2.948 -5.283 32.023 1.00 84.31 293 ALA A N 1
ATOM 2215 C CA . ALA A 1 293 ? -3.515 -6.621 32.154 1.00 84.31 293 ALA A CA 1
ATOM 2216 C C . ALA A 1 293 ? -4.889 -6.624 32.845 1.00 84.31 293 ALA A C 1
ATOM 2218 O O . ALA A 1 293 ? -5.687 -7.528 32.604 1.00 84.31 293 ALA A O 1
ATOM 2219 N N . SER A 1 294 ? -5.188 -5.618 33.678 1.00 85.81 294 SER A N 1
ATOM 2220 C CA . SER A 1 294 ? -6.502 -5.476 34.320 1.00 85.81 294 SER A CA 1
ATOM 2221 C C . SER A 1 294 ? -7.621 -5.095 33.340 1.00 85.81 294 SER A C 1
ATOM 2223 O O . SER A 1 294 ? -8.794 -5.355 33.615 1.00 85.81 294 SER A O 1
ATOM 2225 N N . TYR A 1 295 ? -7.285 -4.539 32.170 1.00 80.88 295 TYR A N 1
ATOM 2226 C CA . TYR A 1 295 ? -8.261 -4.274 31.115 1.00 80.88 295 TYR A CA 1
ATOM 2227 C C . TYR A 1 295 ? -8.586 -5.562 30.346 1.00 80.88 295 TYR A C 1
ATOM 2229 O O . TYR A 1 295 ? -7.936 -5.904 29.362 1.00 80.88 295 TYR A O 1
ATOM 2237 N N . VAL A 1 296 ? -9.641 -6.264 30.771 1.00 72.12 296 VAL A N 1
ATOM 2238 C CA . VAL A 1 296 ? -10.141 -7.480 30.094 1.00 72.12 296 VAL A CA 1
ATOM 2239 C C . VAL A 1 296 ? -10.760 -7.158 28.724 1.00 72.12 296 VAL A C 1
ATOM 2241 O O . VAL A 1 296 ? -10.726 -7.973 27.803 1.00 72.12 296 VAL A O 1
ATOM 2244 N N . THR A 1 297 ? -11.336 -5.965 28.558 1.00 82.25 297 THR A N 1
ATOM 2245 C CA . THR A 1 297 ? -11.885 -5.473 27.285 1.00 82.25 297 THR A CA 1
ATOM 2246 C C . THR A 1 297 ? -11.754 -3.955 27.236 1.00 82.25 297 THR A C 1
ATOM 2248 O O . THR A 1 297 ? -12.150 -3.269 28.178 1.00 82.25 297 THR A O 1
ATOM 2251 N N . LEU A 1 298 ? -11.190 -3.425 26.150 1.00 85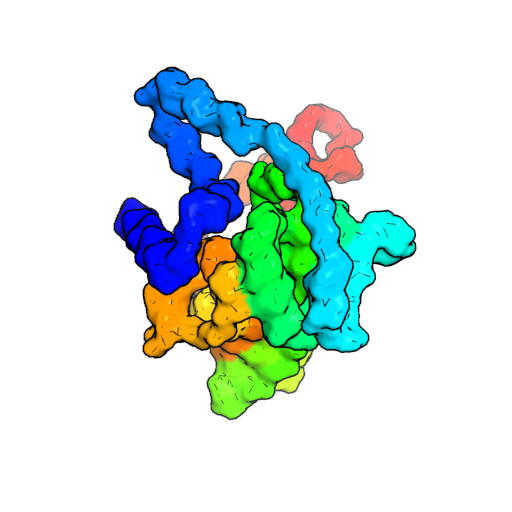.62 298 LEU A N 1
ATOM 2252 C CA . LEU A 1 298 ? -11.095 -1.983 25.927 1.00 85.62 298 LEU A CA 1
ATOM 2253 C C . LEU A 1 298 ? -12.357 -1.478 25.208 1.00 85.62 298 LEU A C 1
ATOM 2255 O O . LEU A 1 298 ? -12.829 -2.152 24.288 1.00 85.62 298 LEU A O 1
ATOM 2259 N N . PRO A 1 299 ? -12.899 -0.304 25.579 1.00 89.38 299 PRO A N 1
ATOM 2260 C CA . PRO A 1 299 ? -13.932 0.361 24.792 1.00 89.38 299 PRO A CA 1
ATOM 2261 C C . PRO A 1 299 ? -13.481 0.584 23.343 1.00 89.38 299 PRO A C 1
ATOM 2263 O O . PRO A 1 299 ? -12.320 0.906 23.103 1.00 89.38 299 PRO A O 1
ATOM 2266 N N . ALA A 1 300 ? -14.408 0.494 22.387 1.00 91.06 300 ALA A N 1
ATOM 2267 C CA . ALA A 1 300 ? -14.127 0.653 20.954 1.00 91.06 300 ALA A CA 1
ATOM 2268 C C . ALA A 1 300 ? -13.415 1.978 20.602 1.00 91.06 300 ALA A C 1
ATOM 2270 O O . ALA A 1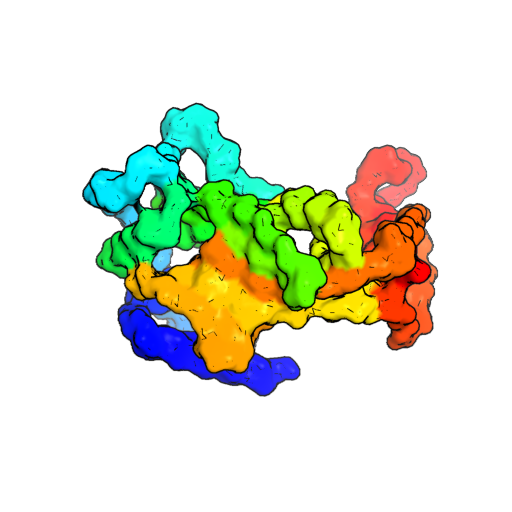 300 ? -12.502 1.994 19.780 1.00 91.06 300 ALA A O 1
ATOM 2271 N N . GLY A 1 301 ? -13.792 3.080 21.263 1.00 90.56 301 GLY A N 1
ATOM 2272 C CA . GLY A 1 301 ? -13.172 4.400 21.089 1.00 90.56 301 GLY A CA 1
ATOM 2273 C C . GLY A 1 301 ? -11.852 4.600 21.846 1.00 90.56 301 GLY A C 1
ATOM 2274 O O . GLY A 1 301 ? -11.275 5.685 21.807 1.00 90.56 301 GLY A O 1
ATOM 2275 N N . LEU A 1 302 ? -11.352 3.598 22.579 1.00 88.88 302 LEU A N 1
ATOM 2276 C CA . LEU A 1 302 ? -10.097 3.685 23.330 1.00 88.88 302 LEU A CA 1
ATOM 2277 C C . LEU A 1 302 ? -8.994 2.855 22.666 1.00 88.88 302 LEU A C 1
ATOM 2279 O O . LEU A 1 302 ? -9.092 1.636 22.547 1.00 88.88 302 LEU A O 1
ATOM 2283 N N . SER A 1 303 ? -7.890 3.515 22.315 1.00 87.44 303 SER A N 1
ATOM 2284 C CA . SER A 1 303 ? -6.674 2.880 21.811 1.00 87.44 303 SER A CA 1
ATOM 2285 C C . SER A 1 303 ? -5.499 3.140 22.751 1.00 87.44 303 SER A C 1
ATOM 2287 O O . SER A 1 303 ? -5.163 4.282 23.068 1.00 87.44 303 SER A O 1
ATOM 2289 N N . LEU A 1 304 ? -4.807 2.068 23.134 1.00 85.00 304 LEU A N 1
ATOM 2290 C CA . LEU A 1 304 ? -3.600 2.117 23.958 1.00 85.00 304 LEU A CA 1
ATOM 2291 C C . LEU A 1 304 ? -2.374 1.764 23.116 1.00 85.00 304 LEU A C 1
ATOM 2293 O O . LEU A 1 304 ? -2.388 0.783 22.376 1.00 85.00 304 LEU A O 1
ATOM 2297 N N . TYR A 1 305 ? -1.306 2.547 23.239 1.00 80.88 305 TYR A N 1
ATOM 2298 C CA . TYR A 1 305 ? -0.023 2.288 22.594 1.00 80.88 305 TYR A CA 1
ATOM 2299 C C . TYR A 1 305 ? 1.103 2.430 23.620 1.00 80.88 305 TYR A C 1
ATOM 2301 O O . TYR A 1 305 ? 1.354 3.520 24.117 1.00 80.88 305 TYR A O 1
ATOM 2309 N N . ALA A 1 306 ? 1.804 1.344 23.935 1.00 79.69 306 ALA A N 1
ATOM 2310 C CA . ALA A 1 306 ? 2.939 1.363 24.857 1.00 79.69 306 ALA A CA 1
ATOM 2311 C C . ALA A 1 306 ? 4.256 1.172 24.098 1.00 79.69 306 ALA A C 1
ATOM 2313 O O . ALA A 1 306 ? 4.353 0.319 23.216 1.00 79.69 306 ALA A O 1
ATOM 2314 N N . LEU A 1 307 ? 5.276 1.952 24.450 1.00 78.19 307 LEU A N 1
ATOM 2315 C CA . LEU A 1 307 ? 6.612 1.899 23.870 1.00 78.19 307 LEU A CA 1
ATOM 2316 C C . LEU A 1 307 ? 7.663 1.939 24.984 1.00 78.19 307 LEU A C 1
ATOM 2318 O O . LEU A 1 307 ? 7.788 2.927 25.698 1.00 78.19 307 LEU A O 1
ATOM 2322 N N . ALA A 1 308 ? 8.471 0.890 25.106 1.00 76.44 308 ALA A N 1
ATOM 2323 C CA . ALA A 1 308 ? 9.652 0.914 25.964 1.00 76.44 308 ALA A CA 1
ATOM 2324 C C . ALA A 1 308 ? 10.849 1.489 25.190 1.00 76.44 308 ALA A C 1
ATOM 2326 O O . ALA A 1 308 ? 11.169 1.018 24.100 1.00 76.44 308 ALA A O 1
ATOM 2327 N N . MET A 1 309 ? 11.509 2.505 25.744 1.00 70.25 309 MET A N 1
ATOM 2328 C CA . MET A 1 309 ? 12.663 3.180 25.152 1.00 70.25 309 MET A CA 1
ATOM 2329 C C . MET A 1 309 ? 13.790 3.333 26.170 1.00 70.25 309 MET A C 1
ATOM 2331 O O . MET A 1 309 ? 13.620 3.908 27.241 1.00 70.25 309 MET A O 1
ATOM 2335 N N . ASN A 1 310 ? 14.997 2.909 25.819 1.00 68.81 310 ASN A N 1
ATOM 2336 C CA . ASN A 1 310 ? 16.167 3.304 26.592 1.00 68.81 310 ASN A CA 1
ATOM 2337 C C . ASN A 1 310 ? 16.536 4.753 26.241 1.00 68.81 310 ASN A C 1
ATOM 2339 O O . ASN A 1 310 ? 16.833 5.042 25.083 1.00 68.81 310 ASN A O 1
ATOM 2343 N N . TYR A 1 311 ? 16.477 5.655 27.226 1.00 58.97 311 TYR A N 1
ATOM 2344 C CA . TYR A 1 311 ? 16.896 7.052 27.098 1.00 58.97 311 TYR A CA 1
ATOM 2345 C C . TYR A 1 311 ? 18.147 7.282 27.954 1.00 58.97 311 TYR A C 1
ATOM 2347 O O . TYR A 1 311 ? 18.020 7.602 29.136 1.00 58.97 311 TYR A O 1
ATOM 2355 N N . PRO A 1 312 ? 19.359 7.185 27.379 1.00 54.88 312 PRO A N 1
ATOM 2356 C CA . PRO A 1 312 ? 20.597 7.373 28.135 1.00 54.88 312 PRO A CA 1
ATOM 2357 C C . PRO A 1 312 ? 20.753 8.787 28.719 1.00 54.88 312 PRO A C 1
ATOM 2359 O O . PRO A 1 312 ? 21.463 8.975 29.700 1.00 54.88 312 PRO A O 1
ATOM 2362 N N . SER A 1 313 ? 20.102 9.790 28.117 1.00 51.53 313 SER A N 1
ATOM 2363 C CA . SER A 1 313 ? 20.207 11.206 28.494 1.00 51.53 313 SER A CA 1
ATOM 2364 C C . SER A 1 313 ? 19.190 11.667 29.546 1.00 51.53 313 SER A C 1
ATOM 2366 O O . SER A 1 313 ? 19.318 12.776 30.059 1.00 51.53 313 SER A O 1
ATOM 2368 N N . VAL A 1 314 ? 18.201 10.839 29.898 1.00 50.66 314 VAL A N 1
ATOM 2369 C CA . VAL A 1 314 ? 17.181 11.160 30.909 1.00 50.66 314 VAL A CA 1
ATOM 2370 C C . VAL A 1 314 ? 17.463 10.319 32.155 1.00 50.66 314 VAL A C 1
ATOM 2372 O O . VAL A 1 314 ? 16.805 9.316 32.404 1.00 50.66 314 VAL A O 1
ATOM 2375 N N . GLY A 1 315 ? 18.485 10.733 32.912 1.00 39.62 315 GLY A N 1
ATOM 2376 C CA . GLY A 1 315 ? 18.753 10.237 34.266 1.00 39.62 315 GLY A CA 1
ATOM 2377 C C . GLY A 1 315 ? 19.858 9.187 34.395 1.00 39.62 315 GLY A C 1
ATOM 2378 O O . GLY A 1 315 ? 19.602 8.072 34.833 1.00 39.62 315 GLY A O 1
ATOM 2379 N N . ALA A 1 316 ? 21.108 9.565 34.122 1.00 37.59 316 ALA A N 1
ATOM 2380 C CA . ALA A 1 316 ? 22.266 8.901 34.717 1.00 37.59 316 ALA A CA 1
ATOM 2381 C C . ALA A 1 316 ? 22.739 9.699 35.942 1.00 37.59 316 ALA A C 1
ATOM 2383 O O . ALA A 1 316 ? 23.723 10.430 35.891 1.00 37.59 316 ALA A O 1
ATOM 238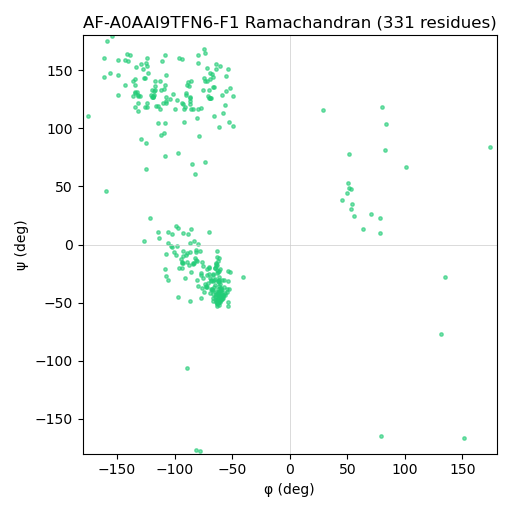4 N N . SER A 1 317 ? 22.043 9.541 37.066 1.00 39.31 317 SER A N 1
ATOM 2385 C CA . SER A 1 317 ? 22.646 9.755 38.382 1.00 39.31 317 SER A CA 1
ATOM 2386 C C . SER A 1 317 ? 22.442 8.483 39.196 1.00 39.31 317 SER A C 1
ATOM 2388 O O . SER A 1 317 ? 21.465 8.334 39.921 1.00 39.31 317 SER A O 1
ATOM 2390 N N . SER A 1 318 ? 23.404 7.575 39.029 1.00 34.88 318 SER A N 1
ATOM 2391 C CA . SER A 1 318 ? 23.592 6.288 39.709 1.00 34.88 318 SER A CA 1
ATOM 2392 C C . SER A 1 318 ? 22.760 5.082 39.220 1.00 34.88 318 SER A C 1
ATOM 2394 O O . SER A 1 318 ? 21.543 5.036 39.336 1.00 34.88 318 SER A O 1
ATOM 2396 N N . LEU A 1 319 ? 23.520 4.074 38.761 1.00 31.72 319 LEU A N 1
ATOM 2397 C CA . LEU A 1 319 ? 23.218 2.640 38.617 1.00 31.72 319 LEU A CA 1
ATOM 2398 C C . LEU A 1 319 ? 22.473 2.161 37.348 1.00 31.72 319 LEU A C 1
ATOM 2400 O O . LEU A 1 319 ? 21.266 2.285 37.198 1.00 31.72 319 LEU A O 1
ATOM 2404 N N . SER A 1 320 ? 23.280 1.552 36.465 1.00 34.50 320 SER A N 1
ATOM 2405 C CA . SER A 1 320 ? 23.002 0.475 35.494 1.00 34.50 320 SER A CA 1
ATOM 2406 C C . SER A 1 320 ? 21.585 0.334 34.912 1.00 34.50 320 SER A C 1
ATOM 2408 O O . SER A 1 320 ? 20.656 -0.099 35.588 1.00 34.50 320 SER A O 1
ATOM 2410 N N . THR A 1 321 ? 21.491 0.534 33.589 1.00 38.84 321 THR A N 1
ATOM 2411 C CA . THR A 1 321 ? 20.440 0.008 32.691 1.00 38.84 321 THR A CA 1
ATOM 2412 C C . THR A 1 321 ? 18.997 0.275 33.129 1.00 38.84 321 THR A C 1
ATOM 2414 O O . THR A 1 321 ? 18.302 -0.638 33.565 1.00 38.84 321 THR A O 1
ATOM 2417 N N . GLN A 1 322 ? 18.498 1.496 32.926 1.00 39.56 322 GLN A N 1
ATOM 2418 C CA . GLN A 1 322 ? 17.058 1.759 32.996 1.00 39.56 322 GLN A CA 1
ATOM 2419 C C . GLN A 1 322 ? 16.518 2.175 31.628 1.00 39.56 322 GLN A C 1
ATOM 2421 O O . GLN A 1 322 ? 16.953 3.153 31.027 1.00 39.56 322 GLN A O 1
ATOM 2426 N N . SER A 1 323 ? 15.582 1.373 31.119 1.00 41.53 323 SER A N 1
ATOM 2427 C CA . SER A 1 323 ? 14.782 1.703 29.942 1.00 41.53 323 SER A CA 1
ATOM 2428 C C . SER A 1 323 ? 13.516 2.410 30.419 1.00 41.53 323 SER A C 1
ATOM 2430 O O . SER A 1 323 ? 12.750 1.816 31.173 1.00 41.53 323 SER A O 1
ATOM 2432 N N . ASN A 1 324 ? 13.296 3.657 30.012 1.00 42.97 324 ASN A N 1
ATOM 2433 C CA . ASN A 1 324 ? 12.066 4.389 30.314 1.00 42.97 324 ASN A CA 1
ATOM 2434 C C . ASN A 1 324 ? 10.922 3.863 29.439 1.00 42.97 324 ASN A C 1
ATOM 2436 O O . ASN A 1 324 ? 11.126 3.530 28.274 1.00 42.97 324 ASN A O 1
ATOM 2440 N N . MET A 1 325 ? 9.701 3.784 29.962 1.00 41.91 325 MET A N 1
ATOM 2441 C CA . MET A 1 325 ? 8.543 3.380 29.164 1.00 41.91 325 MET A CA 1
ATOM 2442 C C . MET A 1 325 ? 7.658 4.591 28.894 1.00 41.91 325 MET A C 1
ATOM 2444 O O . MET A 1 325 ? 7.218 5.280 29.813 1.00 41.91 325 MET A O 1
ATOM 2448 N N . ILE A 1 326 ? 7.416 4.868 27.618 1.00 47.34 326 ILE A N 1
ATOM 2449 C CA . ILE A 1 326 ? 6.463 5.873 27.162 1.00 47.34 326 ILE A CA 1
ATOM 2450 C C . ILE A 1 326 ? 5.191 5.140 26.766 1.00 47.34 326 ILE A C 1
ATOM 2452 O O . ILE A 1 326 ? 5.183 4.378 25.800 1.00 47.34 326 ILE A O 1
ATOM 2456 N N . THR A 1 327 ? 4.098 5.415 27.463 1.00 46.03 327 THR A N 1
ATOM 2457 C CA . THR A 1 327 ? 2.785 4.907 27.076 1.00 46.03 327 THR A CA 1
ATOM 2458 C C . THR A 1 327 ? 1.925 6.052 26.589 1.00 46.03 327 THR A C 1
ATOM 2460 O O . THR A 1 327 ? 1.646 7.006 27.307 1.00 46.03 327 THR A O 1
ATOM 2463 N N . ARG A 1 328 ? 1.472 5.931 25.349 1.00 45.16 328 ARG A N 1
ATOM 2464 C CA . ARG A 1 328 ? 0.545 6.845 24.702 1.00 45.16 328 ARG A CA 1
ATOM 2465 C C . ARG A 1 328 ? -0.869 6.284 24.781 1.00 45.16 328 ARG A C 1
ATOM 2467 O O . ARG A 1 328 ? -1.140 5.176 24.317 1.00 45.16 328 ARG A O 1
ATOM 2474 N N . LEU A 1 329 ? -1.783 7.062 25.337 1.00 41.62 329 LEU A N 1
ATOM 2475 C CA . LEU A 1 329 ? -3.214 6.792 25.335 1.00 41.62 329 LEU A CA 1
ATOM 2476 C C . LEU A 1 329 ? -3.885 7.697 24.300 1.00 41.62 329 LEU A C 1
ATOM 2478 O O . LEU A 1 329 ? -3.731 8.914 24.325 1.00 41.62 329 LEU A O 1
ATOM 2482 N N . THR A 1 330 ? -4.634 7.120 23.361 1.00 48.28 330 THR A N 1
ATOM 2483 C CA . THR A 1 330 ? -5.503 7.897 22.465 1.00 48.28 330 THR A CA 1
ATOM 2484 C C . THR A 1 330 ? -6.950 7.470 22.663 1.00 48.28 330 THR A C 1
ATOM 2486 O O . THR A 1 330 ? -7.261 6.286 22.569 1.00 48.28 330 THR A O 1
ATOM 2489 N N . HIS A 1 331 ? -7.832 8.427 22.927 1.00 37.22 331 HIS A N 1
ATOM 2490 C CA . HIS A 1 331 ? -9.255 8.199 23.116 1.00 37.22 331 HIS A CA 1
ATOM 2491 C C . HIS A 1 331 ? -10.059 9.090 22.168 1.00 37.22 331 HIS A C 1
ATOM 2493 O O . HIS A 1 331 ? -9.987 10.316 22.232 1.00 37.22 331 HIS A O 1
ATOM 2499 N N . SER A 1 332 ? -10.826 8.467 21.286 1.00 41.31 332 SER A N 1
ATOM 2500 C CA . SER A 1 332 ? -11.892 9.129 20.545 1.00 41.31 332 SER A CA 1
ATOM 2501 C C . SER A 1 332 ? -13.163 8.948 21.369 1.00 41.31 332 SER A C 1
ATOM 2503 O O . SER A 1 332 ? -13.667 7.829 21.476 1.00 41.31 332 SER A O 1
ATOM 2505 N N . ILE A 1 333 ? -13.598 10.023 22.031 1.00 40.12 333 ILE A N 1
ATOM 2506 C CA . ILE A 1 333 ? -14.940 10.114 22.637 1.00 40.12 333 ILE A CA 1
ATOM 2507 C C . ILE A 1 333 ? -15.940 10.221 21.501 1.00 40.12 333 ILE A C 1
ATOM 2509 O O . ILE A 1 333 ? -15.556 10.934 20.553 1.00 40.12 333 ILE A O 1
#

Mean predicted aligned error: 10.58 Å

Secondary structure (DSSP, 8-state):
-HHHHHHHHHHHHHHHHHTT--HHHHHHHHHHHGGGTTTS----THHHHHHSTT----------HHHHTTS-TT-EEE-TTSTTHHHHH--S--TT---EEEEEE-SSHHHHHHHHHHHHHTT--EEEESSS----TTGGG--SEEEEE-TT---EEEETTTTEEEEETT-BHHHHHHHHHHTTEE----S-TTSBHHHHHHT----TTHHHH--GGGSEEEEEEE-TTS-EEEEESSSSHHHHHHHHHHGGGS-EEEEEEEE-EEPGGGG--EEEEEEE-GGGHHHHHHHHHH-SS--TTEEEEEEEEE-TTS--SSSS--EEEEEEEEE--

Organism: Penicillium thymicola (NCBI:txid293382)

InterPro domains:
  IPR006094 FAD linked oxidase, N-terminal [PF01565] (102-236)
  IPR016166 FAD-binding domain, PCMH-type [PS51387] (95-267)
  IPR016169 FAD-binding, type PCMH, subdomain 2 [G3DSA:3.30.465.10] (59-288)
  IPR036318 FAD-binding, type PCMH-like superfamily [SSF56176] (78-266)
  IPR050416 FAD-linked Oxidoreductases in Biosynthetic Pathways [PTHR42973] (68-297)

Radius of gyration: 22.43 Å; Cα contacts (8 Å, |Δi|>4): 578; chains: 1; bounding box: 48×52×65 Å

Sequence (333 aa):
MLRGFGHLKSILSEFSKRYSLDSKVRRSQLLMIGMHVQRTMAASPLLFLLGVLSFIFPVAASDISPLLSTLSSSAEDYYPSNANWTDTVQRWTAWEEPTFSLAIKPASVADLQTVIKYASKHDVPFLASGGGHGYSTSFGALQNGLKIDLGLFNGVTIDTNQNTMTIGGSVKFSQVTGPLFKAGKEIQIGSCPCVGMVGATLGGGVGRYQGLHGLILDALKSVQLVTPTGDLITVSATQNKDLFWGLRGAGFNYGIVTSATYDVYDLTNNGNVLHVDFMFPASLNESFFNILASYVTLPAGLSLYALAMNYPSVGASSLSTQSNMITRLTHSI

pLDDT: mean 80.36, std 22.68, range [24.78, 98.94]